Protein AF-A0A4S4KP60-F1 (afdb_monomer)

Radius of gyration: 25.6 Å; Cα contacts (8 Å, |Δi|>4): 213; chains: 1; bounding box: 58×39×63 Å

Structure (mmCIF, N/CA/C/O backbone):
data_AF-A0A4S4KP60-F1
#
_entry.id   AF-A0A4S4KP60-F1
#
loop_
_atom_site.group_PDB
_atom_site.id
_atom_site.type_symbol
_atom_site.label_atom_id
_atom_site.label_alt_id
_atom_site.label_comp_id
_atom_site.label_asym_id
_atom_site.label_entity_id
_atom_site.label_seq_id
_atom_site.pdbx_PDB_ins_code
_atom_site.Cartn_x
_atom_site.Cartn_y
_atom_site.Cartn_z
_atom_site.occupancy
_atom_site.B_iso_or_equiv
_atom_site.auth_seq_id
_atom_site.auth_comp_id
_atom_site.auth_asym_id
_atom_site.auth_atom_id
_atom_site.pdbx_PDB_model_num
ATOM 1 N N . MET A 1 1 ? 11.281 21.840 0.089 1.00 37.25 1 MET A N 1
ATOM 2 C CA . MET A 1 1 ? 10.022 21.073 0.223 1.00 37.25 1 MET A CA 1
ATOM 3 C C . MET A 1 1 ? 9.862 20.244 -1.047 1.00 37.25 1 MET A C 1
ATOM 5 O O . MET A 1 1 ? 9.062 20.584 -1.907 1.00 37.25 1 MET A O 1
ATOM 9 N N . THR A 1 2 ? 10.718 19.231 -1.201 1.00 42.84 2 THR A N 1
ATOM 10 C CA . THR A 1 2 ? 10.885 18.419 -2.431 1.00 42.84 2 THR A CA 1
ATOM 11 C C . THR A 1 2 ? 11.157 16.937 -2.122 1.00 42.84 2 THR A C 1
ATOM 13 O O . THR A 1 2 ? 11.396 16.157 -3.029 1.00 42.84 2 THR A O 1
ATOM 16 N N . ASP A 1 3 ? 11.071 16.506 -0.862 1.00 44.94 3 ASP A N 1
ATOM 17 C CA . ASP A 1 3 ? 11.741 15.268 -0.427 1.00 44.94 3 ASP A CA 1
ATOM 18 C C . ASP A 1 3 ? 10.932 13.968 -0.605 1.00 44.94 3 ASP A C 1
ATOM 20 O O . ASP A 1 3 ? 11.477 12.875 -0.468 1.00 44.94 3 ASP A O 1
ATOM 24 N N . LEU A 1 4 ? 9.639 14.041 -0.946 1.00 46.81 4 LEU A N 1
ATOM 25 C CA . LEU A 1 4 ? 8.794 12.842 -1.098 1.00 46.81 4 LEU A CA 1
ATOM 26 C C . LEU A 1 4 ? 8.915 12.184 -2.484 1.00 46.81 4 LEU A C 1
ATOM 28 O O . LEU A 1 4 ? 8.817 10.962 -2.582 1.00 46.81 4 LEU A O 1
ATOM 32 N N . SER A 1 5 ? 9.169 12.954 -3.549 1.00 55.22 5 SER A N 1
ATOM 33 C CA . SER A 1 5 ? 9.366 12.394 -4.897 1.00 55.22 5 SER A CA 1
ATOM 34 C C . SER A 1 5 ? 10.684 11.635 -5.025 1.00 55.22 5 SER A C 1
ATOM 36 O O . SER A 1 5 ? 10.751 10.621 -5.719 1.00 55.22 5 SER A O 1
ATOM 38 N N . ASP A 1 6 ? 11.719 12.100 -4.328 1.00 57.38 6 ASP A N 1
ATOM 39 C CA . ASP A 1 6 ? 13.080 11.585 -4.476 1.00 57.38 6 ASP A CA 1
ATOM 40 C C . ASP A 1 6 ? 13.237 10.211 -3.811 1.00 57.38 6 ASP A C 1
ATOM 42 O O . ASP A 1 6 ? 13.946 9.340 -4.321 1.00 57.38 6 ASP A O 1
ATOM 46 N N . GLN A 1 7 ? 12.495 9.958 -2.727 1.00 61.47 7 GLN A N 1
ATOM 47 C CA . GLN A 1 7 ? 12.501 8.663 -2.048 1.00 61.47 7 GLN A CA 1
ATOM 48 C C . GLN A 1 7 ? 11.814 7.561 -2.876 1.00 61.47 7 GLN A C 1
ATOM 50 O O . GLN A 1 7 ? 12.280 6.419 -2.900 1.00 61.47 7 GLN A O 1
ATOM 55 N N . GLU A 1 8 ? 10.729 7.883 -3.585 1.00 63.97 8 GLU A N 1
ATOM 56 C CA . GLU A 1 8 ? 10.073 6.947 -4.512 1.00 63.97 8 GLU A CA 1
ATOM 57 C C . GLU A 1 8 ? 10.901 6.717 -5.779 1.00 63.97 8 GLU A C 1
ATOM 59 O O . GLU A 1 8 ? 10.960 5.594 -6.291 1.00 63.97 8 GLU A O 1
ATOM 64 N N . LEU A 1 9 ? 11.582 7.763 -6.259 1.00 67.75 9 LEU A N 1
ATOM 65 C CA . LEU A 1 9 ? 12.525 7.659 -7.366 1.00 67.75 9 LEU A CA 1
ATOM 66 C C . LEU A 1 9 ? 13.689 6.728 -7.004 1.00 67.75 9 LEU A C 1
ATOM 68 O O . LEU A 1 9 ? 14.071 5.901 -7.826 1.00 67.75 9 LEU A O 1
ATOM 72 N N . GLY A 1 10 ? 14.194 6.806 -5.768 1.00 73.88 10 GLY A N 1
ATOM 73 C CA . GLY A 1 10 ? 15.241 5.922 -5.250 1.00 73.88 10 GLY A CA 1
ATOM 74 C C . GLY A 1 10 ? 14.824 4.449 -5.209 1.00 73.88 10 GLY A C 1
ATOM 75 O O . GLY A 1 10 ? 15.571 3.587 -5.666 1.00 73.88 10 GLY A O 1
ATOM 76 N N . LYS A 1 11 ? 13.604 4.149 -4.742 1.00 81.94 11 LYS A N 1
ATOM 77 C CA . LYS A 1 11 ? 13.076 2.768 -4.688 1.00 81.94 11 LYS A CA 1
ATOM 78 C C . LYS A 1 11 ? 12.894 2.147 -6.076 1.00 81.94 11 LYS A C 1
ATOM 80 O O . LYS A 1 11 ? 13.146 0.960 -6.255 1.00 81.94 11 LYS A O 1
ATOM 85 N N . ASN A 1 12 ? 12.500 2.954 -7.061 1.00 87.00 12 ASN A N 1
ATOM 86 C CA . ASN A 1 12 ? 12.254 2.501 -8.433 1.00 87.00 12 ASN A CA 1
ATOM 87 C C . ASN A 1 12 ? 13.412 2.826 -9.396 1.00 87.00 12 ASN A C 1
ATOM 89 O O . ASN A 1 12 ? 13.275 2.664 -10.612 1.00 87.00 12 ASN A O 1
ATOM 93 N N . ALA A 1 13 ? 14.564 3.266 -8.874 1.00 88.75 13 ALA A N 1
ATOM 94 C CA . ALA A 1 13 ? 15.685 3.766 -9.668 1.00 88.75 13 ALA A CA 1
ATOM 95 C C . ALA A 1 13 ? 16.176 2.726 -10.675 1.00 88.75 13 ALA A C 1
ATOM 97 O O . ALA A 1 13 ? 16.439 3.052 -11.833 1.00 88.75 13 ALA A O 1
ATOM 98 N N . ARG A 1 14 ? 16.226 1.456 -10.265 1.00 91.81 14 ARG A N 1
ATOM 99 C CA . ARG A 1 14 ? 16.670 0.351 -11.115 1.00 91.81 14 ARG A CA 1
ATOM 100 C C . ARG A 1 14 ? 15.768 0.171 -12.341 1.00 91.81 14 ARG A C 1
ATOM 102 O O . ARG A 1 14 ? 16.254 0.178 -13.469 1.00 91.81 14 ARG A O 1
ATOM 109 N N . GLN A 1 15 ? 14.454 0.087 -12.127 1.00 92.06 15 GLN A N 1
ATOM 110 C CA . GLN A 1 15 ? 13.460 -0.085 -13.195 1.00 92.06 15 GLN A CA 1
ATOM 111 C C . GLN A 1 15 ? 13.462 1.104 -14.160 1.00 92.06 15 GLN A C 1
ATOM 113 O O . GLN A 1 15 ? 13.477 0.928 -15.378 1.00 92.06 15 GLN A O 1
ATOM 118 N N . LEU A 1 16 ? 13.523 2.326 -13.620 1.00 90.25 16 LEU A N 1
ATOM 119 C CA . LEU A 1 16 ? 13.592 3.543 -14.427 1.00 90.25 16 LEU A CA 1
ATOM 120 C C . LEU A 1 16 ? 14.894 3.621 -15.230 1.00 90.25 16 LEU A C 1
ATOM 122 O O . LEU A 1 16 ? 14.873 4.051 -16.380 1.00 90.25 16 LEU A O 1
ATOM 126 N N . THR A 1 17 ? 16.018 3.180 -14.664 1.00 91.56 17 THR A N 1
ATOM 127 C CA . THR A 1 17 ? 17.320 3.175 -15.348 1.00 91.56 17 THR A CA 1
ATOM 128 C C . THR A 1 17 ? 17.331 2.178 -16.504 1.00 91.56 17 THR A C 1
ATOM 130 O O . THR A 1 17 ? 17.709 2.543 -17.618 1.00 91.56 17 THR A O 1
ATOM 133 N N . ILE A 1 18 ? 16.829 0.958 -16.280 1.00 92.31 18 ILE A N 1
ATOM 134 C CA . ILE A 1 18 ? 16.681 -0.070 -17.322 1.00 92.31 18 ILE A CA 1
ATOM 135 C C . ILE A 1 18 ? 15.779 0.428 -18.459 1.00 92.31 18 ILE A C 1
ATOM 137 O O . ILE A 1 18 ? 16.105 0.268 -19.635 1.00 92.31 18 ILE A O 1
ATOM 141 N N . ALA A 1 19 ? 14.665 1.077 -18.123 1.00 91.12 19 ALA A N 1
ATOM 142 C CA . ALA A 1 19 ? 13.742 1.608 -19.119 1.00 91.12 19 ALA A CA 1
ATOM 143 C C . ALA A 1 19 ? 14.293 2.829 -19.871 1.00 91.12 19 ALA A C 1
ATOM 145 O O . ALA A 1 19 ? 13.941 3.046 -21.029 1.00 91.12 19 ALA A O 1
ATOM 146 N N . LYS A 1 20 ? 15.167 3.632 -19.251 1.00 89.31 20 LYS A N 1
ATOM 147 C CA . LYS A 1 20 ? 15.791 4.801 -19.889 1.00 89.31 20 LYS A CA 1
ATOM 148 C C . LYS A 1 20 ? 16.943 4.424 -20.816 1.00 89.31 20 LYS A C 1
ATOM 150 O O . LYS A 1 20 ? 17.075 5.045 -21.866 1.00 89.31 20 LYS A O 1
ATOM 155 N N . ILE A 1 21 ? 17.729 3.396 -20.495 1.00 90.81 21 ILE A N 1
ATOM 156 C CA . ILE A 1 21 ? 18.937 3.029 -21.252 1.00 90.81 21 ILE A CA 1
ATOM 157 C C . ILE A 1 21 ? 18.728 1.675 -21.959 1.00 90.81 21 ILE A C 1
ATOM 159 O O . ILE A 1 21 ? 18.875 0.627 -21.332 1.00 90.81 21 ILE A O 1
ATOM 163 N N . PRO A 1 22 ? 18.412 1.650 -23.271 1.00 86.88 22 PRO A N 1
ATOM 164 C CA . PRO A 1 22 ? 18.059 0.408 -23.973 1.00 86.88 22 PRO A CA 1
ATOM 165 C C . PRO A 1 22 ? 19.239 -0.552 -24.103 1.00 86.88 22 PRO A C 1
ATOM 167 O O . PRO A 1 22 ? 19.063 -1.768 -24.110 1.00 86.88 22 PRO A O 1
ATOM 170 N N . THR A 1 23 ? 20.443 0.007 -24.199 1.00 89.88 23 THR A N 1
ATOM 171 C CA . THR A 1 23 ? 21.707 -0.709 -24.384 1.00 89.88 23 THR A CA 1
ATOM 172 C C . THR A 1 23 ? 22.255 -1.308 -23.088 1.00 89.88 23 THR A C 1
ATOM 174 O O . THR A 1 23 ? 23.299 -1.955 -23.109 1.00 89.88 23 THR A O 1
ATOM 177 N N . LEU A 1 24 ? 21.574 -1.112 -21.953 1.00 90.50 24 LEU A N 1
ATOM 178 C CA . LEU A 1 24 ? 22.030 -1.584 -20.651 1.00 90.50 24 LEU A CA 1
ATOM 179 C C . LEU A 1 24 ? 21.864 -3.102 -20.534 1.00 90.50 24 LEU A C 1
ATOM 181 O O . LEU A 1 24 ? 20.741 -3.595 -20.438 1.00 90.50 24 LEU A O 1
ATOM 185 N N . LEU A 1 25 ? 22.975 -3.839 -20.535 1.00 90.06 25 LEU A N 1
ATOM 186 C CA . LEU A 1 25 ? 22.984 -5.305 -20.439 1.00 90.06 25 LEU A CA 1
ATOM 187 C C . LEU A 1 25 ? 23.101 -5.814 -18.998 1.00 90.06 25 LEU A C 1
ATOM 189 O O . LEU A 1 25 ? 22.550 -6.863 -18.676 1.00 90.06 25 LEU A O 1
ATOM 193 N N . VAL A 1 26 ? 23.808 -5.078 -18.140 1.00 91.56 26 VAL A N 1
ATOM 194 C CA . VAL A 1 26 ? 24.068 -5.440 -16.742 1.00 91.56 26 VAL A CA 1
ATOM 195 C C . VAL A 1 26 ? 23.878 -4.199 -15.876 1.00 91.56 26 VAL A C 1
ATOM 197 O O . VAL A 1 26 ? 24.383 -3.131 -16.217 1.00 91.56 26 VAL A O 1
ATOM 200 N N . LEU A 1 27 ? 23.157 -4.344 -14.767 1.00 90.94 27 LEU A N 1
ATOM 201 C CA . LEU A 1 27 ? 22.951 -3.304 -13.761 1.00 90.94 27 LEU A CA 1
ATOM 202 C C . LEU A 1 27 ? 23.079 -3.936 -12.373 1.00 90.94 27 LEU A C 1
ATOM 204 O O . LEU A 1 27 ? 22.485 -4.984 -12.130 1.00 90.94 27 LEU A O 1
ATOM 208 N N . ASP A 1 28 ? 23.865 -3.326 -11.486 1.00 88.06 28 ASP A N 1
ATOM 209 C CA . ASP A 1 28 ? 24.122 -3.824 -10.123 1.00 88.06 28 ASP A CA 1
ATOM 210 C C . ASP A 1 28 ? 24.621 -5.281 -10.085 1.00 88.06 28 ASP A C 1
ATOM 212 O O . ASP A 1 28 ? 24.148 -6.103 -9.306 1.00 88.06 28 ASP A O 1
ATOM 216 N N . ALA A 1 29 ? 25.554 -5.619 -10.982 1.00 90.06 29 ALA A N 1
ATOM 217 C CA . ALA A 1 29 ? 26.078 -6.977 -11.180 1.00 90.06 29 ALA A CA 1
ATOM 218 C C . ALA A 1 29 ? 25.031 -8.042 -11.589 1.00 90.06 29 ALA A C 1
ATOM 220 O O . ALA A 1 29 ? 25.353 -9.228 -11.643 1.00 90.06 29 ALA A O 1
ATOM 221 N N . ALA A 1 30 ? 23.809 -7.636 -11.951 1.00 90.62 30 ALA A N 1
ATOM 222 C CA . ALA A 1 30 ? 22.764 -8.513 -12.468 1.00 90.62 30 ALA A CA 1
ATOM 223 C C . ALA A 1 30 ? 22.532 -8.283 -13.969 1.00 90.62 30 ALA A C 1
ATOM 225 O O . ALA A 1 30 ? 22.410 -7.146 -14.431 1.00 90.62 30 ALA A O 1
ATOM 226 N N . VAL A 1 31 ? 22.448 -9.371 -14.742 1.00 93.06 31 VAL A N 1
ATOM 227 C CA . VAL A 1 31 ? 22.108 -9.315 -16.172 1.00 93.06 31 VAL A CA 1
ATOM 228 C C . VAL A 1 31 ? 20.640 -8.930 -16.326 1.00 93.06 31 VAL A C 1
ATOM 230 O O . VAL A 1 31 ? 19.766 -9.567 -15.743 1.00 93.06 31 VAL A O 1
ATOM 233 N N . VAL A 1 32 ? 20.371 -7.915 -17.144 1.00 92.88 32 VAL A N 1
ATOM 234 C CA . VAL A 1 32 ? 19.011 -7.453 -17.430 1.00 92.88 32 VAL A CA 1
ATOM 235 C C . VAL A 1 32 ? 18.381 -8.378 -18.461 1.00 92.88 32 VAL A C 1
ATOM 237 O O . VAL A 1 32 ? 18.768 -8.386 -19.637 1.00 92.88 32 VAL A O 1
ATOM 240 N N . SER A 1 33 ? 17.384 -9.150 -18.036 1.00 92.94 33 SER A N 1
ATOM 241 C CA . SER A 1 33 ? 16.710 -10.078 -18.943 1.00 92.94 33 SER A CA 1
ATOM 242 C C . SER A 1 33 ? 15.802 -9.334 -19.940 1.00 92.94 33 SER A C 1
ATOM 244 O O . SER A 1 33 ? 15.285 -8.255 -19.638 1.00 92.94 33 SER A O 1
ATOM 246 N N . PRO A 1 34 ? 15.540 -9.893 -21.138 1.00 90.50 34 PRO A N 1
ATOM 247 C CA . PRO A 1 34 ? 14.605 -9.283 -22.085 1.00 90.50 34 PRO A CA 1
ATOM 248 C C . PRO A 1 34 ? 13.187 -9.103 -21.520 1.00 90.50 34 PRO A C 1
ATOM 250 O O . PRO A 1 34 ? 12.534 -8.112 -21.835 1.00 90.50 34 PRO A O 1
ATOM 253 N N . LYS A 1 35 ? 12.733 -10.036 -20.668 1.00 90.69 35 LYS A N 1
ATOM 254 C CA . LYS A 1 35 ? 11.421 -9.975 -20.000 1.00 90.69 35 LYS A CA 1
ATOM 255 C C . LYS A 1 35 ? 11.357 -8.817 -19.009 1.00 90.69 35 LYS A C 1
ATOM 257 O O . LYS A 1 35 ? 10.488 -7.965 -19.106 1.00 90.69 35 LYS A O 1
ATOM 262 N N . GLU A 1 36 ? 12.352 -8.738 -18.136 1.00 91.75 36 GLU A N 1
ATOM 263 C CA . GLU A 1 36 ? 12.496 -7.653 -17.169 1.00 91.75 36 GLU A CA 1
ATOM 264 C C . GLU A 1 36 ? 12.582 -6.282 -17.841 1.00 91.75 36 GLU A C 1
ATOM 266 O O . GLU A 1 36 ? 11.999 -5.318 -17.353 1.00 91.75 36 GLU A O 1
ATOM 271 N N . ARG A 1 37 ? 13.273 -6.183 -18.984 1.00 92.75 37 ARG A N 1
ATOM 272 C CA . ARG A 1 37 ? 13.313 -4.938 -19.755 1.00 92.75 37 ARG A CA 1
ATOM 273 C C . ARG A 1 37 ? 11.922 -4.537 -20.237 1.00 92.75 37 ARG A C 1
ATOM 275 O O . ARG A 1 37 ? 11.577 -3.368 -20.109 1.00 92.75 37 ARG A O 1
ATOM 282 N N . ALA A 1 38 ? 11.136 -5.476 -20.762 1.00 90.88 38 ALA A N 1
ATOM 283 C CA . ALA A 1 38 ? 9.767 -5.192 -21.186 1.00 90.88 38 ALA A CA 1
ATOM 284 C C . ALA A 1 38 ? 8.904 -4.705 -20.010 1.00 90.88 38 ALA A C 1
ATOM 286 O O . ALA A 1 38 ? 8.229 -3.684 -20.130 1.00 90.88 38 ALA A O 1
ATOM 287 N N . ASP A 1 39 ? 9.011 -5.355 -18.849 1.00 90.44 39 ASP A N 1
ATOM 288 C CA . ASP A 1 39 ? 8.294 -4.947 -17.635 1.00 90.44 39 ASP A CA 1
ATOM 289 C C . ASP A 1 39 ? 8.716 -3.546 -17.165 1.00 90.44 39 ASP A C 1
ATOM 291 O O . ASP A 1 39 ? 7.874 -2.710 -16.833 1.00 90.44 39 ASP A O 1
ATOM 295 N N . CYS A 1 40 ? 10.017 -3.242 -17.197 1.00 92.69 40 CYS A N 1
ATOM 296 C CA . CYS A 1 40 ? 10.542 -1.920 -16.854 1.00 92.69 40 CYS A CA 1
ATOM 297 C C . CYS A 1 40 ? 10.078 -0.840 -17.845 1.00 92.69 40 CYS A C 1
ATOM 299 O O . CYS A 1 40 ? 9.742 0.269 -17.432 1.00 92.69 40 CYS A O 1
ATOM 301 N N . GLU A 1 41 ? 10.036 -1.145 -19.144 1.00 92.50 41 GLU A N 1
ATOM 302 C CA . GLU A 1 41 ? 9.543 -0.238 -20.188 1.00 92.50 41 GLU A CA 1
ATOM 303 C C . GLU A 1 41 ? 8.048 0.085 -19.997 1.00 92.50 41 GLU A C 1
ATOM 305 O O . GLU A 1 41 ? 7.657 1.253 -20.055 1.00 92.50 41 GLU A O 1
ATOM 310 N N . LEU A 1 42 ? 7.222 -0.919 -19.684 1.00 90.12 42 LEU A N 1
ATOM 311 C CA . LEU A 1 42 ? 5.802 -0.735 -19.354 1.00 90.12 42 LEU A CA 1
ATOM 312 C C . LEU A 1 42 ? 5.606 0.051 -18.050 1.00 90.12 42 LEU A C 1
ATOM 314 O O . LEU A 1 42 ? 4.738 0.930 -17.961 1.00 90.12 42 LEU A O 1
ATOM 318 N N . PHE A 1 43 ? 6.438 -0.222 -17.043 1.00 90.56 43 PHE A N 1
ATOM 319 C CA . PHE A 1 43 ? 6.455 0.533 -15.794 1.00 90.56 43 PHE A CA 1
ATOM 320 C C . PHE A 1 43 ? 6.795 2.007 -16.042 1.00 90.56 43 PHE A C 1
ATOM 322 O O . PHE A 1 43 ? 6.103 2.891 -15.546 1.00 90.56 43 PHE A O 1
ATOM 329 N N . TYR A 1 44 ? 7.801 2.289 -16.869 1.00 89.88 44 TYR A N 1
ATOM 330 C CA . TYR A 1 44 ? 8.201 3.645 -17.246 1.00 89.88 44 TYR A CA 1
ATOM 331 C C . TYR A 1 44 ? 7.097 4.400 -17.992 1.00 89.88 44 TYR A C 1
ATOM 333 O O . TYR A 1 44 ? 6.818 5.559 -17.668 1.00 89.88 44 TYR A O 1
ATOM 341 N N . LEU A 1 45 ? 6.408 3.724 -18.921 1.00 88.12 45 LEU A N 1
ATOM 342 C CA . LEU A 1 45 ? 5.228 4.270 -19.593 1.00 88.12 45 LEU A CA 1
ATOM 343 C C . LEU A 1 45 ? 4.119 4.639 -18.588 1.00 88.12 45 LEU A C 1
ATOM 345 O O . LEU A 1 45 ? 3.495 5.700 -18.665 1.00 88.12 45 LEU A O 1
ATOM 349 N N . SER A 1 46 ? 3.900 3.788 -17.590 1.00 87.12 46 SER A N 1
ATOM 350 C CA . SER A 1 46 ? 2.926 4.030 -16.519 1.00 87.12 46 SER A CA 1
ATOM 351 C C . SER A 1 46 ? 3.378 5.110 -15.527 1.00 87.12 46 SER A C 1
ATOM 353 O O . SER A 1 46 ? 2.549 5.811 -14.947 1.00 87.12 46 SER A O 1
ATOM 355 N N . TYR A 1 47 ? 4.684 5.276 -15.329 1.00 86.62 47 TYR A N 1
ATOM 356 C CA . TYR A 1 47 ? 5.254 6.239 -14.394 1.00 86.62 47 TYR A CA 1
ATOM 357 C C . TYR A 1 47 ? 5.142 7.674 -14.919 1.00 86.62 47 TYR A C 1
ATOM 359 O O . TYR A 1 47 ? 4.597 8.539 -14.235 1.00 86.62 47 TYR A O 1
ATOM 367 N N . ILE A 1 48 ? 5.565 7.935 -16.159 1.00 85.31 48 ILE A N 1
ATOM 368 C CA . ILE A 1 48 ? 5.446 9.273 -16.776 1.00 85.31 48 ILE A CA 1
ATOM 369 C C . ILE A 1 48 ? 3.978 9.648 -16.973 1.00 85.31 48 ILE A C 1
ATOM 371 O O . ILE A 1 48 ? 3.595 10.796 -16.785 1.00 85.31 48 ILE A O 1
ATOM 375 N N . SER A 1 49 ? 3.139 8.663 -17.277 1.00 82.38 49 SER A N 1
ATOM 376 C CA . SER A 1 49 ? 1.683 8.788 -17.265 1.00 82.38 49 SER A CA 1
ATOM 377 C C . SER A 1 49 ? 1.133 9.397 -15.964 1.00 82.38 49 SER A C 1
ATOM 379 O O . SER A 1 49 ? 0.250 10.249 -16.007 1.00 82.38 49 SER A O 1
ATOM 381 N N . LYS A 1 50 ? 1.655 8.977 -14.805 1.00 79.69 50 LYS A N 1
ATOM 382 C CA . LYS A 1 50 ? 1.163 9.376 -13.473 1.00 79.69 50 LYS A CA 1
ATOM 383 C C . LYS A 1 50 ? 1.876 10.595 -12.877 1.00 79.69 50 LYS A C 1
ATOM 385 O O . LYS A 1 50 ? 1.277 11.334 -12.093 1.00 79.69 50 LYS A O 1
ATOM 390 N N . HIS A 1 51 ? 3.161 10.774 -13.178 1.00 77.62 51 HIS A N 1
ATOM 391 C CA . HIS A 1 51 ? 4.026 11.769 -12.530 1.00 77.62 51 HIS A CA 1
ATOM 392 C C . HIS A 1 51 ? 4.604 12.809 -13.495 1.00 77.62 51 HIS A C 1
ATOM 394 O O . HIS A 1 51 ? 5.132 13.815 -13.029 1.00 77.62 51 HIS A O 1
ATOM 400 N N . GLY A 1 52 ? 4.513 12.581 -14.805 1.00 74.50 52 GLY A N 1
ATOM 401 C CA . GLY A 1 52 ? 5.000 13.505 -15.822 1.00 74.50 52 GLY A CA 1
ATOM 402 C C . GLY A 1 52 ? 4.081 14.716 -16.033 1.00 74.50 52 GLY A C 1
ATOM 403 O O . GLY A 1 52 ? 2.939 14.719 -15.567 1.00 74.50 52 GLY A O 1
ATOM 404 N N . PRO A 1 53 ? 4.576 15.746 -16.740 1.00 69.69 53 PRO A N 1
ATOM 405 C CA . PRO A 1 53 ? 3.788 16.923 -17.113 1.00 69.69 53 PRO A CA 1
ATOM 406 C C . PRO A 1 53 ? 2.600 16.521 -17.996 1.00 69.69 53 PRO A C 1
ATOM 408 O O . PRO A 1 53 ? 2.704 15.539 -18.719 1.00 69.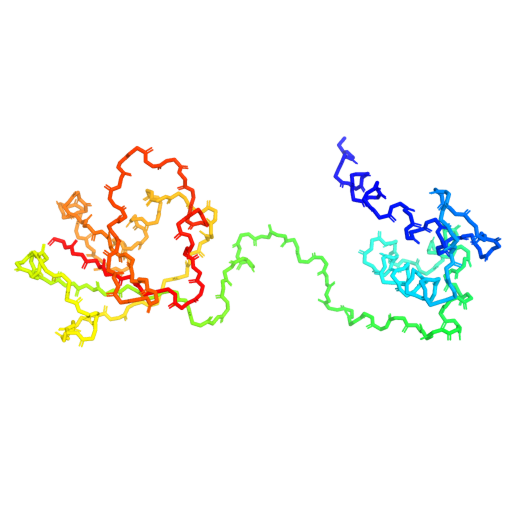69 53 PRO A O 1
ATOM 411 N N . GLU A 1 54 ? 1.472 17.236 -17.952 1.00 67.94 54 GLU A N 1
ATOM 412 C CA . GLU A 1 54 ? 0.303 16.904 -18.791 1.00 67.94 54 GLU A CA 1
ATOM 413 C C . GLU A 1 54 ? 0.587 17.128 -20.286 1.00 67.94 54 GLU A C 1
ATOM 415 O O . GLU A 1 54 ? 0.117 16.353 -21.123 1.00 67.94 54 GLU A O 1
ATOM 420 N N . ASP A 1 55 ? 1.440 18.107 -20.596 1.00 77.44 55 ASP A N 1
ATOM 421 C CA . ASP A 1 55 ? 1.837 18.464 -21.955 1.00 77.44 55 ASP A CA 1
ATOM 422 C C . ASP A 1 55 ? 2.704 17.381 -22.607 1.00 77.44 55 ASP A C 1
ATOM 424 O O . ASP A 1 55 ? 3.769 17.005 -22.105 1.00 77.44 55 ASP A O 1
ATOM 428 N N . GLU A 1 56 ? 2.280 16.902 -23.778 1.00 70.56 56 GLU A N 1
ATOM 429 C CA . GLU A 1 56 ? 3.029 15.884 -24.527 1.00 70.56 56 GLU A CA 1
ATOM 430 C C . GLU A 1 56 ? 4.399 16.394 -24.986 1.00 70.56 56 GLU A C 1
ATOM 432 O O . GLU A 1 56 ? 5.365 15.633 -24.984 1.00 70.56 56 GLU A O 1
ATOM 437 N N . GLU A 1 57 ? 4.510 17.684 -25.308 1.00 73.88 57 GLU A N 1
ATOM 438 C CA . GLU A 1 57 ? 5.768 18.328 -25.702 1.00 73.88 57 GLU A CA 1
ATOM 439 C C . GLU A 1 57 ? 6.785 18.335 -24.552 1.00 73.88 57 GLU A C 1
ATOM 441 O O . GLU A 1 57 ? 7.953 17.995 -24.748 1.00 73.88 57 GLU A O 1
ATOM 446 N N . ALA A 1 58 ? 6.332 18.612 -23.325 1.00 75.38 58 ALA A N 1
ATOM 447 C CA . ALA A 1 58 ? 7.174 18.543 -22.135 1.00 75.38 58 ALA A CA 1
ATOM 448 C C . ALA A 1 58 ? 7.559 17.092 -21.793 1.00 75.38 58 ALA A C 1
ATOM 450 O O . ALA A 1 58 ? 8.694 16.832 -21.385 1.00 75.38 58 ALA A O 1
ATOM 451 N N . LYS A 1 59 ? 6.657 16.119 -22.010 1.00 78.56 59 LYS A N 1
ATOM 452 C CA . LYS A 1 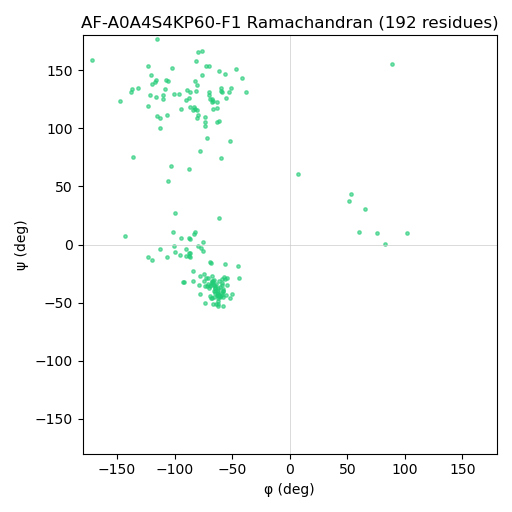59 ? 6.990 14.688 -21.870 1.00 78.56 59 LYS A CA 1
ATOM 453 C C . LYS A 1 59 ? 8.072 14.275 -22.857 1.00 78.56 59 LYS A C 1
ATOM 455 O O . LYS A 1 59 ? 9.022 13.618 -22.454 1.00 78.56 59 LYS A O 1
ATOM 460 N N . LEU A 1 60 ? 7.957 14.670 -24.122 1.00 78.19 60 LEU A N 1
ATOM 461 C CA . LEU A 1 60 ? 8.951 14.376 -25.157 1.00 78.19 60 LEU A CA 1
ATOM 462 C C . LEU A 1 60 ? 10.315 14.998 -24.836 1.00 78.19 60 LEU A C 1
ATOM 464 O O . LEU A 1 60 ? 11.335 14.337 -25.022 1.00 78.19 60 LEU A O 1
ATOM 468 N N . LEU A 1 61 ? 10.331 16.224 -24.302 1.00 79.19 61 LEU A N 1
ATOM 469 C CA . LEU A 1 61 ? 11.560 16.921 -23.923 1.00 79.19 61 LEU A CA 1
ATOM 470 C C . LEU A 1 61 ? 12.298 16.222 -22.770 1.00 79.19 61 LEU A C 1
ATOM 472 O O . LEU A 1 61 ? 13.511 16.034 -22.830 1.00 79.19 61 LEU A O 1
ATOM 476 N N . HIS A 1 62 ? 11.574 15.811 -21.724 1.00 78.50 62 HIS A N 1
ATOM 477 C CA . HIS A 1 62 ? 12.170 15.153 -20.555 1.00 78.50 62 HIS A CA 1
ATOM 478 C C . HIS A 1 62 ? 12.374 13.641 -20.733 1.00 78.50 62 HIS A C 1
ATOM 480 O O . HIS A 1 62 ? 13.207 13.035 -20.052 1.00 78.50 62 HIS A O 1
ATOM 486 N N . HIS A 1 63 ? 11.620 13.019 -21.640 1.00 84.81 63 HIS A N 1
ATOM 487 C CA . HIS A 1 63 ? 11.560 11.574 -21.829 1.00 84.81 63 HIS A CA 1
ATOM 488 C C . HIS A 1 63 ? 11.603 11.218 -23.323 1.00 84.81 63 HIS A C 1
ATOM 490 O O . HIS A 1 63 ? 10.593 10.790 -23.881 1.00 84.81 63 HIS A O 1
ATOM 496 N N . PRO A 1 64 ? 12.776 11.296 -23.977 1.00 80.88 64 PRO A N 1
ATOM 497 C CA . PRO A 1 64 ? 12.895 11.079 -25.424 1.00 80.88 64 PRO A CA 1
ATOM 498 C C . PRO A 1 64 ? 12.410 9.688 -25.868 1.00 80.88 64 PRO A C 1
ATOM 500 O O . PRO A 1 64 ? 11.785 9.547 -26.916 1.00 80.88 64 PRO A O 1
ATOM 503 N N . ARG A 1 65 ? 12.596 8.662 -25.024 1.00 81.44 65 ARG A N 1
ATOM 504 C CA . ARG A 1 65 ? 12.131 7.287 -25.288 1.00 81.44 65 ARG A CA 1
ATOM 505 C C . ARG A 1 65 ? 10.625 7.076 -25.114 1.00 81.44 65 ARG A C 1
ATOM 507 O O . ARG A 1 65 ? 10.129 5.994 -25.402 1.00 81.44 65 ARG A O 1
ATOM 514 N N . TRP A 1 66 ? 9.881 8.074 -24.638 1.00 83.56 66 TRP A N 1
ATOM 515 C CA . TRP A 1 66 ? 8.433 7.963 -24.453 1.00 83.56 66 TRP A CA 1
ATOM 516 C C . TRP A 1 66 ? 7.715 7.621 -25.759 1.00 83.56 66 TRP A C 1
ATOM 518 O O . TRP A 1 66 ? 6.883 6.717 -25.780 1.00 83.56 66 TRP A O 1
ATOM 528 N N . LYS A 1 67 ? 8.076 8.307 -26.850 1.00 84.00 67 LYS A N 1
ATOM 529 C CA . LYS A 1 67 ? 7.455 8.125 -28.166 1.00 84.00 67 LYS A CA 1
ATOM 530 C C . LYS A 1 67 ? 7.700 6.724 -28.715 1.00 84.00 67 LYS A C 1
ATOM 532 O O . LYS A 1 67 ? 6.752 6.017 -29.020 1.00 84.00 67 LYS A O 1
ATOM 537 N N . GLU A 1 68 ? 8.960 6.299 -28.721 1.00 87.12 68 GLU A N 1
ATOM 538 C CA . GLU A 1 68 ? 9.370 4.971 -29.190 1.00 87.12 68 GLU A CA 1
ATOM 539 C C . GLU A 1 68 ? 8.672 3.842 -28.418 1.00 87.12 68 GLU A C 1
ATOM 541 O O . GLU A 1 68 ? 8.259 2.837 -28.994 1.00 87.12 68 GLU A O 1
ATOM 546 N N . LEU A 1 69 ? 8.519 4.002 -27.100 1.00 86.06 69 LEU A N 1
ATOM 547 C CA . LEU A 1 69 ? 7.838 3.021 -26.261 1.00 86.06 69 LEU A CA 1
ATOM 548 C C . LEU A 1 69 ? 6.318 3.037 -26.464 1.00 86.06 69 LEU A C 1
ATOM 550 O O . LEU A 1 69 ? 5.710 1.968 -26.459 1.00 86.06 69 LEU A O 1
ATOM 554 N N . CYS A 1 70 ? 5.711 4.206 -26.690 1.00 84.56 70 CYS A N 1
ATOM 555 C CA . CYS A 1 70 ? 4.303 4.304 -27.088 1.00 84.56 70 CYS A CA 1
ATOM 556 C C . CYS A 1 70 ? 4.051 3.631 -28.443 1.00 84.56 70 CYS A C 1
ATOM 558 O O . CYS A 1 70 ? 3.026 2.978 -28.603 1.00 84.56 70 CYS A O 1
ATOM 560 N N . ASP A 1 71 ? 4.982 3.746 -29.391 1.00 85.12 71 ASP A N 1
ATOM 561 C CA . ASP A 1 71 ? 4.877 3.084 -30.695 1.00 85.12 71 ASP A CA 1
ATOM 562 C C . ASP A 1 71 ? 5.010 1.555 -30.559 1.00 85.12 71 ASP A C 1
ATOM 564 O O . ASP A 1 71 ? 4.335 0.800 -31.256 1.00 85.12 71 ASP A O 1
ATOM 568 N N . LYS A 1 72 ? 5.845 1.087 -29.620 1.00 86.06 72 LY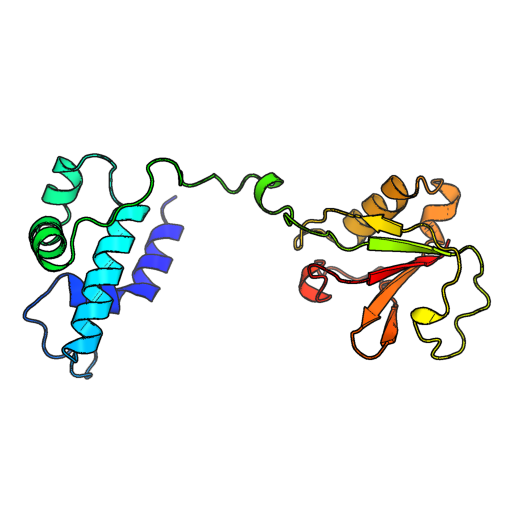S A N 1
ATOM 569 C CA . LYS A 1 72 ? 6.102 -0.341 -29.371 1.00 86.06 72 LYS A CA 1
ATOM 570 C C . LYS A 1 72 ? 4.996 -1.049 -28.580 1.00 86.06 72 LYS A C 1
ATOM 572 O O . LYS A 1 72 ? 4.663 -2.186 -28.901 1.00 86.06 72 LYS A O 1
ATOM 577 N N . TYR A 1 73 ? 4.467 -0.420 -27.530 1.00 84.62 73 TYR A N 1
ATOM 578 C CA . TYR A 1 73 ? 3.509 -1.039 -26.596 1.00 84.62 73 TYR A CA 1
ATOM 579 C C . TYR A 1 73 ? 2.103 -0.428 -26.650 1.00 84.62 73 TYR A C 1
ATOM 581 O O . TYR A 1 73 ? 1.193 -0.918 -25.983 1.00 84.62 73 TYR A O 1
ATOM 589 N N . GLY A 1 74 ? 1.909 0.623 -27.444 1.00 80.81 74 GLY A N 1
ATOM 590 C CA . GLY A 1 74 ? 0.692 1.425 -27.457 1.00 80.81 74 GLY A CA 1
ATOM 591 C C . GLY A 1 74 ? 0.742 2.571 -26.444 1.00 80.81 74 GLY A C 1
ATOM 592 O O . GLY A 1 74 ? 1.453 2.535 -25.437 1.00 80.81 74 GLY A O 1
ATOM 593 N N . LYS A 1 75 ? -0.040 3.621 -26.713 1.00 72.50 75 LYS A N 1
ATOM 594 C CA . LYS A 1 75 ? -0.187 4.752 -25.793 1.00 72.50 75 LYS A CA 1
ATOM 595 C C . LYS A 1 75 ? -0.919 4.263 -24.535 1.00 72.50 75 LYS A C 1
ATOM 597 O O . LYS A 1 75 ? -2.034 3.754 -24.671 1.00 72.50 75 LYS A O 1
ATOM 602 N N . PRO A 1 76 ? -0.347 4.407 -23.325 1.00 65.00 76 PRO A N 1
ATOM 603 C CA . PRO A 1 76 ? -1.047 4.041 -22.101 1.00 65.00 76 PRO A CA 1
ATOM 604 C C . PRO A 1 76 ? -2.299 4.914 -21.979 1.00 65.00 76 PRO A C 1
ATOM 606 O O . PRO A 1 76 ? -2.220 6.116 -21.723 1.00 65.00 76 PRO A O 1
ATOM 609 N N . TYR A 1 77 ? -3.467 4.317 -22.221 1.00 48.91 77 TYR A N 1
ATOM 610 C CA . TYR A 1 77 ? -4.751 4.977 -22.029 1.00 48.91 77 TYR A CA 1
ATOM 611 C C . TYR A 1 77 ? -4.990 5.102 -20.527 1.00 48.91 77 TYR A C 1
ATOM 613 O O . TYR A 1 77 ? -5.511 4.198 -19.876 1.00 48.91 77 TYR A O 1
ATOM 621 N N . ILE A 1 78 ? -4.571 6.227 -19.959 1.00 53.06 78 ILE A N 1
ATOM 622 C CA . ILE A 1 78 ? -5.073 6.644 -18.659 1.00 53.06 78 ILE A CA 1
ATOM 623 C C . ILE A 1 78 ? -6.400 7.340 -18.954 1.00 53.06 78 ILE A C 1
ATOM 625 O O . ILE A 1 78 ? -6.392 8.356 -19.658 1.00 53.06 78 ILE A O 1
ATOM 629 N N . PRO A 1 79 ? -7.543 6.846 -18.454 1.00 45.16 79 PRO A N 1
ATOM 630 C CA . PRO A 1 79 ? -8.763 7.624 -18.522 1.00 45.16 79 PRO A CA 1
ATOM 631 C C . PRO A 1 79 ? -8.487 8.972 -17.857 1.00 45.16 79 PRO A C 1
ATOM 633 O O . PRO A 1 79 ? -8.045 9.032 -16.706 1.00 45.16 79 PRO A O 1
ATOM 636 N N . SER A 1 80 ? -8.764 10.049 -18.590 1.00 41.62 80 SER A N 1
ATOM 637 C CA . SER A 1 80 ? -8.590 11.468 -18.240 1.00 41.62 80 SER A CA 1
ATOM 638 C C . SER A 1 80 ? -9.424 11.920 -17.020 1.00 41.62 80 SER A C 1
ATOM 640 O O . SER A 1 80 ? -9.753 13.092 -16.871 1.00 41.62 80 SER A O 1
ATOM 642 N N . GLY A 1 81 ? -9.806 10.983 -16.150 1.00 42.34 81 GLY A N 1
ATOM 643 C CA . GLY A 1 81 ? -10.582 11.163 -14.931 1.00 42.34 81 GLY A CA 1
ATOM 644 C C . GLY A 1 81 ? -9.894 10.648 -13.665 1.00 42.34 81 GLY A C 1
ATOM 645 O O . GLY A 1 81 ? -10.343 11.001 -12.575 1.00 42.34 81 GLY A O 1
ATOM 646 N N . VAL A 1 82 ? -8.781 9.904 -13.746 1.00 43.69 82 VAL A N 1
ATOM 647 C CA . VAL A 1 82 ? -7.972 9.602 -12.549 1.00 43.69 82 VAL A CA 1
ATOM 648 C C . VAL A 1 82 ? -6.978 10.735 -12.350 1.00 43.69 82 VAL A C 1
ATOM 650 O O . VAL A 1 82 ? -5.763 10.588 -12.441 1.00 43.69 82 VAL A O 1
ATOM 653 N N . ARG A 1 83 ? -7.544 11.913 -12.066 1.00 44.59 83 ARG A N 1
ATOM 654 C CA . ARG A 1 83 ? -6.846 12.962 -11.327 1.00 44.59 83 ARG A CA 1
ATOM 655 C C . ARG A 1 83 ? -6.098 12.267 -10.190 1.00 44.59 83 ARG A C 1
ATOM 657 O O . ARG A 1 83 ? -6.661 11.358 -9.574 1.00 44.59 83 ARG A O 1
ATOM 664 N N . LYS A 1 84 ? -4.894 12.731 -9.849 1.00 48.78 84 LYS A N 1
ATOM 665 C CA . LYS A 1 84 ? -4.400 12.610 -8.473 1.00 48.78 84 LYS A CA 1
ATOM 666 C C . LYS A 1 84 ? -5.498 13.199 -7.587 1.00 48.78 84 LYS A C 1
ATOM 668 O O . LYS A 1 84 ? -5.564 14.412 -7.385 1.00 48.78 84 LYS A O 1
ATOM 673 N N . LYS A 1 85 ? -6.457 12.370 -7.168 1.00 43.22 85 LYS A N 1
ATOM 674 C CA . LYS A 1 85 ? -7.443 12.733 -6.168 1.00 43.22 85 LYS A CA 1
ATOM 675 C C . LYS A 1 85 ? -6.565 12.963 -4.966 1.00 43.22 85 LYS A C 1
ATOM 677 O O . LYS A 1 85 ? -5.995 12.017 -4.441 1.00 43.22 85 LYS A O 1
ATOM 682 N N . ARG A 1 86 ? -6.378 14.239 -4.627 1.00 40.75 86 ARG A N 1
ATOM 683 C CA . ARG A 1 86 ? -5.795 14.643 -3.354 1.00 40.75 86 ARG A CA 1
ATOM 684 C C . ARG A 1 86 ? -6.347 13.682 -2.309 1.00 40.75 86 ARG A C 1
ATOM 686 O O . ARG A 1 86 ? -7.563 13.452 -2.306 1.00 40.75 86 ARG A O 1
ATOM 693 N N . ASP A 1 87 ? -5.462 13.132 -1.492 1.00 49.44 87 ASP A N 1
ATOM 694 C CA . ASP A 1 87 ? -5.811 12.460 -0.249 1.00 49.44 87 ASP A CA 1
ATOM 695 C C . ASP A 1 87 ? -6.527 13.472 0.646 1.00 49.44 87 ASP A C 1
ATOM 697 O O . ASP A 1 87 ? -5.980 14.074 1.563 1.00 49.44 87 ASP A O 1
ATOM 701 N N . THR A 1 88 ? -7.776 13.761 0.311 1.00 55.66 88 THR A N 1
ATOM 702 C CA . THR A 1 88 ? -8.722 14.327 1.237 1.00 55.66 88 THR A CA 1
ATOM 703 C C . THR A 1 88 ? -9.234 13.143 2.032 1.00 55.66 88 THR A C 1
ATOM 705 O O . THR A 1 88 ? -9.622 12.123 1.461 1.00 55.66 88 THR A O 1
ATOM 708 N N . LEU A 1 89 ? -9.247 13.291 3.356 1.00 52.53 89 LEU A N 1
ATOM 709 C CA . LEU A 1 89 ? -9.704 12.309 4.352 1.00 52.53 89 LEU A CA 1
ATOM 710 C C . LEU A 1 89 ? -11.037 11.613 3.999 1.00 52.53 89 LEU A C 1
ATOM 712 O O . LEU A 1 89 ? -11.355 10.560 4.531 1.00 52.53 89 LEU A O 1
ATOM 716 N N . ASN A 1 90 ? -11.821 12.189 3.089 1.00 54.03 90 ASN A N 1
ATOM 717 C CA . ASN A 1 90 ? -13.080 11.646 2.602 1.00 54.03 90 ASN A CA 1
ATOM 718 C C . ASN A 1 90 ? -12.920 10.455 1.627 1.00 54.03 90 ASN A C 1
ATOM 720 O O . ASN A 1 90 ? -13.822 9.631 1.529 1.00 54.03 90 ASN A O 1
ATOM 724 N N . ASN A 1 91 ? -11.791 10.343 0.915 1.00 54.97 91 ASN A N 1
ATOM 725 C CA . ASN A 1 91 ? -11.537 9.263 -0.053 1.00 54.97 91 ASN A CA 1
ATOM 726 C C . ASN A 1 91 ? -10.934 7.995 0.583 1.00 54.97 91 ASN A C 1
ATOM 728 O O . ASN A 1 91 ? -10.897 6.965 -0.079 1.00 54.97 91 ASN A O 1
ATOM 732 N N . GLN A 1 92 ? -10.500 8.055 1.849 1.00 55.50 92 GLN A N 1
ATOM 733 C CA . GLN A 1 92 ? -10.088 6.884 2.641 1.00 55.50 92 GLN A CA 1
ATOM 734 C C . GLN A 1 92 ? -11.264 6.221 3.378 1.00 55.50 92 GLN A C 1
ATOM 736 O O . GLN A 1 92 ? -11.073 5.309 4.178 1.00 55.50 92 GLN A O 1
ATOM 741 N N . LEU A 1 93 ? -12.495 6.683 3.141 1.00 49.44 93 LEU A N 1
ATOM 742 C CA . LEU A 1 93 ? -13.679 6.018 3.665 1.00 49.44 93 LEU A CA 1
ATOM 743 C C . LEU A 1 93 ? -14.007 4.823 2.767 1.00 49.44 93 LEU A C 1
ATOM 745 O O . LEU A 1 93 ? -14.324 4.974 1.585 1.00 49.44 93 LEU A O 1
ATOM 749 N N . LEU A 1 94 ? -13.914 3.641 3.363 1.00 47.62 94 LEU A N 1
ATOM 750 C CA . LEU A 1 94 ? -14.151 2.342 2.748 1.00 47.62 94 LEU A CA 1
ATOM 751 C C . LEU A 1 94 ? -15.532 2.324 2.069 1.00 47.62 94 LEU A C 1
ATOM 753 O O . LEU A 1 94 ? -16.530 2.799 2.627 1.00 47.62 94 LEU A O 1
ATOM 757 N N . SER A 1 95 ? -15.575 1.869 0.815 1.00 42.03 95 SER A N 1
ATOM 758 C CA . SER A 1 95 ? -16.732 2.078 -0.069 1.00 42.03 95 SER A CA 1
ATOM 759 C C . SER A 1 95 ? -17.835 1.015 0.043 1.00 42.03 95 SER A C 1
ATOM 761 O O . SER A 1 95 ? -18.906 1.257 -0.503 1.00 42.03 95 SER A O 1
ATOM 763 N N . THR A 1 96 ? -17.656 -0.091 0.780 1.00 36.59 96 THR A N 1
ATOM 764 C CA . THR A 1 96 ? -18.662 -1.171 0.963 1.00 36.59 96 THR A CA 1
ATOM 765 C C . THR A 1 96 ? -18.216 -2.195 2.023 1.00 36.59 96 THR A C 1
ATOM 767 O O . THR A 1 96 ? -17.017 -2.408 2.128 1.00 36.59 96 THR A O 1
ATOM 770 N N . PRO A 1 97 ? -19.139 -2.971 2.633 1.00 46.34 97 PRO A N 1
ATOM 771 C CA . PRO A 1 97 ? -19.900 -2.545 3.798 1.00 46.34 97 PRO A CA 1
ATOM 772 C C . PRO A 1 97 ? -18.960 -2.298 4.991 1.00 46.34 97 PRO A C 1
ATOM 774 O O . PRO A 1 97 ? -18.229 -3.168 5.447 1.00 46.34 97 PRO A O 1
ATOM 777 N N . SER A 1 98 ? -19.021 -1.075 5.495 1.00 48.94 98 SER A N 1
ATOM 778 C CA . SER A 1 98 ? -18.330 -0.619 6.698 1.00 48.94 98 SER A CA 1
ATOM 779 C C . SER A 1 98 ? -18.457 -1.584 7.885 1.00 48.94 98 SER A C 1
ATOM 781 O O . SER A 1 98 ? -19.534 -2.179 8.026 1.00 48.94 98 SER A O 1
ATOM 783 N N . PRO A 1 99 ? -17.462 -1.632 8.794 1.00 52.84 99 PRO A N 1
ATOM 784 C CA . PRO A 1 99 ? -17.576 -2.389 10.035 1.00 52.84 99 PRO A CA 1
ATOM 785 C C . PRO A 1 99 ? -18.871 -2.006 10.744 1.00 52.84 99 PRO A C 1
ATOM 787 O O . PRO A 1 99 ? -19.230 -0.824 10.802 1.00 52.84 99 PRO A O 1
ATOM 790 N N . PHE A 1 100 ? -19.615 -2.996 11.225 1.00 54.81 100 PHE A N 1
ATOM 791 C CA . PHE A 1 100 ? -20.850 -2.740 11.946 1.00 54.81 100 PHE A CA 1
ATOM 792 C C . PHE A 1 100 ? -20.646 -3.015 13.425 1.00 54.81 100 PHE A C 1
ATOM 794 O O . PHE A 1 100 ? -19.962 -3.957 13.819 1.00 54.81 100 PHE A O 1
ATOM 801 N N . ALA A 1 101 ? -21.249 -2.168 14.244 1.00 56.84 101 ALA A N 1
ATOM 802 C CA . ALA A 1 101 ? -21.294 -2.374 15.677 1.00 56.84 101 ALA A CA 1
ATOM 803 C C . ALA A 1 101 ? -22.675 -2.901 16.087 1.00 56.84 101 ALA A C 1
ATOM 805 O O . ALA A 1 101 ? -23.677 -2.638 15.413 1.00 56.84 101 ALA A O 1
ATOM 806 N N . LEU A 1 102 ? -22.702 -3.653 17.182 1.00 60.78 102 LEU A N 1
ATOM 807 C CA . LEU A 1 102 ? -23.893 -4.198 17.823 1.00 60.78 102 LEU A CA 1
ATOM 808 C C . LEU A 1 102 ? -24.046 -3.610 19.220 1.00 60.78 102 LEU A C 1
ATOM 810 O O . LEU A 1 102 ? -23.122 -3.725 20.014 1.00 60.78 102 LEU A O 1
ATOM 814 N N . LYS A 1 103 ? -25.203 -3.035 19.557 1.00 61.66 103 LYS A N 1
ATOM 815 C CA . LYS A 1 103 ? -25.504 -2.622 20.940 1.00 61.66 103 LYS A CA 1
ATOM 816 C C . LYS A 1 103 ? -26.178 -3.758 21.716 1.00 61.66 103 LYS A C 1
ATOM 818 O O . LYS A 1 103 ? -27.239 -4.219 21.300 1.00 61.66 103 LYS A O 1
ATOM 823 N N . CYS A 1 104 ? -25.614 -4.146 22.861 1.00 57.59 104 CYS A N 1
ATOM 824 C CA . CYS A 1 104 ? -26.197 -5.126 23.786 1.00 57.59 104 CYS A CA 1
ATOM 825 C C . CYS A 1 104 ? -26.454 -4.513 25.171 1.00 57.59 104 CYS A C 1
ATOM 827 O O . CYS A 1 104 ? -25.626 -3.762 25.677 1.00 57.59 104 CYS A O 1
ATOM 829 N N . GLN A 1 105 ? -27.603 -4.835 25.780 1.00 52.22 105 GLN A N 1
ATOM 830 C CA . GLN A 1 105 ? -28.042 -4.276 27.073 1.00 52.22 105 GLN A CA 1
ATOM 831 C C . GLN A 1 105 ? -27.696 -5.160 28.287 1.00 52.22 105 GLN A C 1
ATOM 833 O O . GLN A 1 105 ? -27.888 -4.734 29.420 1.00 52.22 105 GLN A O 1
ATOM 838 N N . SER A 1 106 ? -27.212 -6.389 28.083 1.00 51.81 106 SER A N 1
ATOM 839 C CA . SER A 1 106 ? -26.925 -7.333 29.170 1.00 51.81 106 SER A CA 1
ATOM 840 C C . SER A 1 106 ? -25.420 -7.486 29.395 1.00 51.81 106 SER A C 1
ATOM 842 O O . SER A 1 106 ? -24.729 -8.083 28.568 1.00 51.81 106 SER A O 1
ATOM 844 N N . SER A 1 107 ? -24.936 -6.991 30.535 1.00 51.28 107 SER A N 1
ATOM 845 C CA . SER A 1 107 ? -23.555 -7.169 31.019 1.00 51.28 107 SER A CA 1
ATOM 846 C C . SER A 1 107 ? -23.250 -8.621 31.448 1.00 51.28 107 SER A C 1
ATOM 848 O O . SER A 1 107 ? -22.093 -9.015 31.564 1.00 51.28 107 SER A O 1
ATOM 850 N N . ASP A 1 108 ? -24.282 -9.453 31.632 1.00 44.50 108 ASP A N 1
ATOM 851 C CA . ASP A 1 108 ? -24.175 -10.742 32.334 1.00 44.50 108 ASP A CA 1
ATOM 852 C C . ASP A 1 108 ? -23.751 -11.947 31.469 1.00 44.50 108 ASP A C 1
ATOM 854 O O . ASP A 1 108 ? -23.718 -13.072 31.963 1.00 44.50 108 ASP A O 1
ATOM 858 N N . LEU A 1 109 ? -23.414 -11.764 30.185 1.00 48.09 109 LEU A N 1
ATOM 859 C CA . LEU A 1 109 ? -23.068 -12.891 29.297 1.00 48.09 109 LEU A CA 1
ATOM 860 C C . LEU A 1 109 ? -21.565 -13.111 29.071 1.00 48.09 109 LEU A C 1
ATOM 862 O O . LEU A 1 109 ? -21.191 -14.074 28.405 1.00 48.09 109 LEU A O 1
ATOM 866 N N . ILE A 1 110 ? -20.681 -12.286 29.638 1.00 51.03 110 ILE A N 1
ATOM 867 C CA . ILE A 1 110 ? -19.243 -12.326 29.311 1.00 51.03 110 ILE A CA 1
ATOM 868 C C . ILE A 1 110 ? -18.421 -12.963 30.439 1.00 51.03 110 ILE A C 1
ATOM 870 O O . ILE A 1 110 ? -17.462 -12.386 30.938 1.00 51.03 110 ILE A O 1
ATOM 874 N N . SER A 1 111 ? -18.783 -14.181 30.847 1.00 44.97 111 SER A N 1
ATOM 875 C CA . SER A 1 111 ? -17.827 -15.063 31.540 1.00 44.97 111 SER A CA 1
ATOM 876 C C . SER A 1 111 ? -17.340 -16.212 30.660 1.00 44.97 111 SER A C 1
ATOM 878 O O . SER A 1 111 ? -16.404 -16.915 31.041 1.00 44.97 11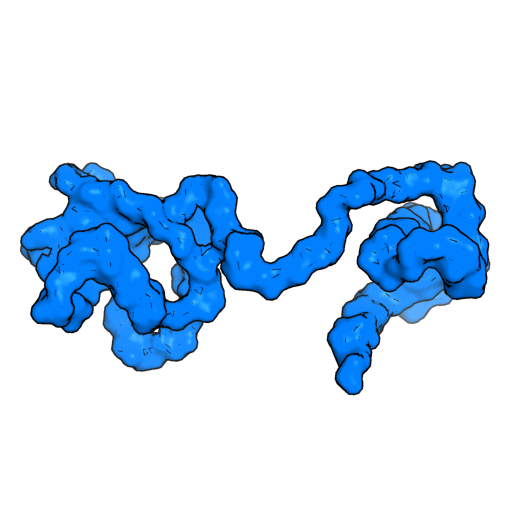1 SER A O 1
ATOM 880 N N . CYS A 1 112 ? -17.937 -16.453 29.496 1.00 34.03 112 CYS A N 1
ATOM 881 C CA . CYS A 1 112 ? -17.590 -17.614 28.690 1.00 34.03 112 CYS A CA 1
ATOM 882 C C . CYS A 1 112 ? -17.752 -17.265 27.221 1.00 34.03 112 CYS A C 1
ATOM 884 O O . CYS A 1 112 ? -18.839 -16.855 26.844 1.00 34.03 112 CYS A O 1
ATOM 886 N N . VAL A 1 113 ? -16.677 -17.429 26.443 1.00 45.44 113 VAL A N 1
ATOM 887 C CA . VAL A 1 113 ? -16.605 -17.931 25.053 1.00 45.44 113 VAL A CA 1
ATOM 888 C C . VAL A 1 113 ? -17.966 -18.145 24.365 1.00 45.44 113 VAL A C 1
ATOM 890 O O . VAL A 1 113 ? -18.333 -19.263 24.008 1.00 45.44 113 VAL A O 1
ATOM 893 N N . ALA A 1 114 ? -18.760 -17.091 24.215 1.00 48.75 114 ALA A N 1
ATOM 894 C CA . ALA A 1 114 ? -20.056 -17.175 23.575 1.00 48.75 114 ALA A CA 1
ATOM 895 C C . ALA A 1 114 ? -19.824 -16.809 22.112 1.00 48.75 114 ALA A C 1
ATOM 897 O O . ALA A 1 114 ? -19.396 -15.684 21.841 1.00 48.75 114 ALA A O 1
ATOM 898 N N . PRO A 1 115 ? -20.058 -17.731 21.163 1.00 53.00 115 PRO A N 1
ATOM 899 C CA . PRO A 1 115 ? -19.905 -17.407 19.757 1.00 53.00 115 PRO A CA 1
ATOM 900 C C . PRO A 1 115 ? -20.860 -16.261 19.408 1.00 53.00 115 PRO A C 1
ATOM 902 O O . PRO A 1 115 ? -22.034 -16.281 19.789 1.00 53.00 115 PRO A O 1
ATOM 905 N N . PHE A 1 116 ? -20.349 -15.271 18.672 1.00 54.16 116 PHE A N 1
ATOM 906 C CA . PHE A 1 116 ? -21.054 -14.061 18.217 1.00 54.16 116 PHE A CA 1
ATOM 907 C C . PHE A 1 116 ? -22.472 -14.329 17.670 1.00 54.16 116 PHE A C 1
ATOM 909 O O . PHE A 1 116 ? -23.379 -13.509 17.813 1.00 54.16 116 PHE A O 1
ATOM 916 N N . SER A 1 117 ? -22.698 -15.527 17.124 1.00 52.16 117 SER A N 1
ATOM 917 C CA . SER A 1 117 ? -23.994 -16.045 16.673 1.00 52.16 117 SER A CA 1
ATOM 918 C C . SER A 1 117 ? -25.110 -16.071 17.730 1.00 52.16 117 SER A C 1
ATOM 920 O O . SER A 1 117 ? -26.272 -16.212 17.359 1.00 52.16 117 SER A O 1
ATOM 922 N N . LEU A 1 118 ? -24.796 -15.957 19.026 1.00 49.41 118 LEU A N 1
ATOM 923 C CA . LEU A 1 118 ? -25.784 -15.946 20.114 1.00 49.41 118 LEU A CA 1
ATOM 924 C C . LEU A 1 118 ? -26.298 -14.542 20.470 1.00 49.41 118 LEU A C 1
ATOM 926 O O . LEU A 1 118 ? -27.203 -14.420 21.296 1.00 49.41 118 LEU A O 1
ATOM 930 N N . ILE A 1 119 ? -25.774 -13.482 19.844 1.00 55.72 119 ILE A N 1
ATOM 931 C CA . ILE A 1 119 ? -26.238 -12.108 20.071 1.00 55.72 119 ILE A CA 1
ATOM 932 C C . ILE A 1 119 ? -27.554 -11.885 19.304 1.00 55.72 119 ILE A C 1
ATOM 934 O O . ILE A 1 119 ? -27.598 -11.345 18.197 1.00 55.72 119 ILE A O 1
ATOM 938 N N . VAL A 1 120 ? -28.655 -12.349 19.895 1.00 43.50 120 VAL A N 1
ATOM 939 C CA . VAL A 1 120 ? -30.013 -12.223 19.353 1.00 43.50 120 VAL A CA 1
ATOM 940 C C . VAL A 1 120 ? -30.592 -10.856 19.737 1.00 43.50 120 VAL A C 1
ATOM 942 O O . VAL A 1 120 ? -30.807 -10.577 20.911 1.00 43.50 120 VAL A O 1
ATOM 945 N N . GLY A 1 121 ? -30.871 -10.002 18.743 1.00 51.75 121 GLY A N 1
ATOM 946 C CA . GLY A 1 121 ? -31.633 -8.752 18.926 1.00 51.75 121 GLY A CA 1
ATOM 947 C C . GLY A 1 121 ? -30.830 -7.446 18.981 1.00 51.75 121 GLY A C 1
ATOM 948 O O . GLY A 1 121 ? -31.402 -6.405 19.293 1.00 51.75 121 GLY A O 1
ATOM 949 N N . ALA A 1 122 ? -29.533 -7.467 18.668 1.00 58.41 122 ALA A N 1
ATOM 950 C CA . ALA A 1 122 ? -28.701 -6.266 18.705 1.00 58.41 122 ALA A CA 1
ATOM 951 C C . ALA A 1 122 ? -28.850 -5.380 17.447 1.00 58.41 122 ALA A C 1
ATOM 953 O O . ALA A 1 122 ? -28.889 -5.864 16.312 1.00 58.41 122 ALA A O 1
ATOM 954 N N . GLU A 1 123 ? -28.921 -4.061 17.657 1.00 65.62 123 GLU A N 1
ATOM 955 C CA . GLU A 1 123 ? -29.003 -3.050 16.595 1.00 65.62 123 GLU A CA 1
ATOM 956 C C . GLU A 1 123 ? -27.689 -3.022 15.799 1.00 65.62 123 GLU A C 1
ATOM 958 O O . GLU A 1 123 ? -26.638 -2.714 16.358 1.00 65.62 123 GLU A O 1
ATOM 963 N N . LYS A 1 124 ? -27.747 -3.362 14.503 1.00 68.31 124 LYS A N 1
ATOM 964 C CA . LYS A 1 124 ? -26.600 -3.329 13.582 1.00 68.31 124 LYS A CA 1
ATOM 965 C C . LYS A 1 124 ? -26.451 -1.943 12.983 1.00 68.31 124 LYS A C 1
ATOM 967 O O . LYS A 1 124 ? -27.328 -1.509 12.237 1.00 68.31 124 LYS A O 1
ATOM 972 N N . MET A 1 125 ? -25.321 -1.286 13.235 1.00 74.94 125 MET A N 1
ATOM 973 C CA . MET A 1 125 ? -25.048 0.025 12.647 1.00 74.94 125 MET A CA 1
ATOM 974 C C . MET A 1 125 ? -23.747 0.050 11.839 1.00 74.94 125 MET A C 1
ATOM 976 O O . MET A 1 125 ? -22.687 -0.157 12.428 1.00 74.94 125 MET A O 1
ATOM 980 N N . PRO A 1 126 ? -23.797 0.347 10.526 1.00 78.69 126 PRO A N 1
ATOM 981 C CA . PRO A 1 126 ? -22.603 0.514 9.701 1.00 78.69 126 PRO A CA 1
ATOM 982 C C . PRO A 1 126 ? -21.806 1.768 10.106 1.00 78.69 126 PRO A C 1
ATOM 984 O O . PRO A 1 126 ? -22.342 2.879 10.112 1.00 78.69 126 PRO A O 1
ATOM 987 N N . LEU A 1 127 ? -20.514 1.615 10.410 1.00 79.00 127 LEU A N 1
ATOM 988 C CA . LEU A 1 127 ? -19.617 2.686 10.850 1.00 79.00 127 LEU A CA 1
ATOM 989 C C . LEU A 1 127 ? -18.496 2.934 9.843 1.00 79.00 127 LEU A C 1
ATOM 991 O O . LEU A 1 127 ? -17.556 2.161 9.717 1.00 79.00 127 LEU A O 1
ATOM 995 N N . ARG A 1 128 ? -18.519 4.079 9.161 1.00 77.88 128 ARG A N 1
ATOM 996 C CA . ARG A 1 128 ? -17.405 4.466 8.281 1.00 77.88 128 ARG A CA 1
ATOM 997 C C . ARG A 1 128 ? -16.281 5.054 9.107 1.00 77.88 128 ARG A C 1
ATOM 999 O O . ARG A 1 128 ? -16.448 6.166 9.597 1.00 77.88 128 ARG A O 1
ATOM 1006 N N . VAL A 1 129 ? -15.157 4.376 9.277 1.00 78.81 129 VAL A N 1
ATOM 1007 C CA . VAL A 1 129 ? -14.041 4.856 10.108 1.00 78.81 129 VAL A CA 1
ATOM 1008 C C . VAL A 1 129 ? -12.746 4.939 9.328 1.00 78.81 129 VAL A C 1
ATOM 1010 O O . VAL A 1 129 ? -12.590 4.269 8.317 1.00 78.81 129 VAL A O 1
ATOM 1013 N N . LEU A 1 130 ? -11.862 5.835 9.769 1.00 79.12 130 LEU A N 1
ATOM 1014 C CA . LEU A 1 130 ? -10.521 5.945 9.212 1.00 79.12 130 LEU A CA 1
ATOM 1015 C C . LEU A 1 130 ? -9.598 5.003 9.989 1.00 79.12 130 LEU A C 1
ATOM 1017 O O . LEU A 1 130 ? -9.619 5.071 11.220 1.00 79.12 130 LEU A O 1
ATOM 1021 N N . PRO A 1 131 ? -8.770 4.192 9.311 1.00 76.69 131 PRO A N 1
ATOM 1022 C CA . PRO A 1 131 ? -7.807 3.318 9.979 1.00 76.69 131 PRO A CA 1
ATOM 1023 C C . PRO A 1 131 ? -6.807 4.079 10.860 1.00 76.69 131 PRO A C 1
ATOM 1025 O O . PRO A 1 131 ? -6.371 3.565 11.879 1.00 76.69 131 PRO A O 1
ATOM 1028 N N . SER A 1 132 ? -6.493 5.329 10.501 1.00 76.62 132 SER A N 1
ATOM 1029 C CA . SER A 1 132 ? -5.597 6.229 11.243 1.00 76.62 132 SER A CA 1
ATOM 1030 C C . SER A 1 132 ? -6.271 6.959 12.414 1.00 76.62 132 SER A C 1
ATOM 1032 O O . SER A 1 132 ? -5.774 7.980 12.884 1.00 76.62 132 SER A O 1
ATOM 1034 N N . MET A 1 133 ? -7.491 6.573 12.785 1.00 82.69 133 MET A N 1
ATOM 1035 C CA . MET A 1 133 ? -8.187 7.193 13.905 1.00 82.69 133 MET A CA 1
ATOM 1036 C C . MET A 1 133 ? -7.705 6.555 15.211 1.00 82.69 133 MET A C 1
ATOM 1038 O O . MET A 1 133 ? -7.551 5.341 15.280 1.00 82.69 133 MET A O 1
ATOM 1042 N N . SER A 1 134 ? -7.537 7.351 16.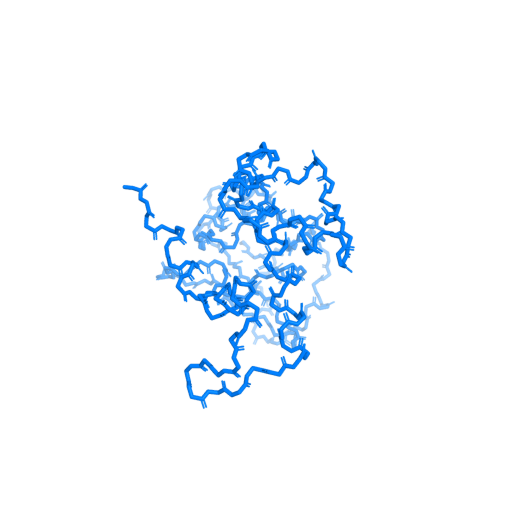267 1.00 84.56 134 SER A N 1
ATOM 1043 C CA . SER A 1 134 ? -7.229 6.798 17.589 1.00 84.56 134 SER A CA 1
ATOM 1044 C C . SER A 1 134 ? -8.432 6.062 18.183 1.00 84.56 134 SER A C 1
ATOM 1046 O O . SER A 1 134 ? -9.589 6.431 17.930 1.00 84.56 134 SER A O 1
ATOM 1048 N N . MET A 1 135 ? -8.180 5.083 19.058 1.00 83.38 135 MET A N 1
ATOM 1049 C CA . MET A 1 135 ? -9.231 4.336 19.765 1.00 83.38 135 MET A CA 1
ATOM 1050 C C . MET A 1 135 ? -10.205 5.261 20.518 1.00 83.38 135 MET A C 1
ATOM 1052 O O . MET A 1 135 ? -11.421 5.057 20.539 1.00 83.38 135 MET A O 1
ATOM 1056 N N . ARG A 1 136 ? -9.699 6.373 21.063 1.00 84.19 136 ARG A N 1
ATOM 1057 C CA . ARG A 1 136 ? -10.517 7.408 21.713 1.00 84.19 136 ARG A CA 1
ATOM 1058 C C . ARG A 1 136 ? -11.502 8.075 20.748 1.00 84.19 136 ARG A C 1
ATOM 1060 O O . ARG A 1 136 ? -12.682 8.229 21.069 1.00 84.19 136 ARG A O 1
ATOM 1067 N N . ALA A 1 137 ? -11.028 8.498 19.576 1.00 84.88 137 ALA A N 1
ATOM 1068 C CA . ALA A 1 137 ? -11.876 9.120 18.561 1.00 84.88 137 ALA A CA 1
ATOM 1069 C C . ALA A 1 137 ? -12.874 8.109 17.970 1.00 84.88 137 ALA A C 1
ATOM 1071 O O . ALA A 1 137 ? -14.027 8.462 17.700 1.00 84.88 137 ALA A O 1
ATOM 1072 N N . PHE A 1 138 ? -12.470 6.842 17.871 1.00 86.38 138 PHE A N 1
ATOM 1073 C CA . PHE A 1 138 ? -13.340 5.736 17.500 1.00 86.38 138 PHE A CA 1
ATOM 1074 C C . PHE A 1 138 ? -14.479 5.512 18.494 1.00 86.38 138 PHE A C 1
ATOM 1076 O O . PHE A 1 138 ? -15.638 5.571 18.086 1.00 86.38 138 PHE A O 1
ATOM 1083 N N . ARG A 1 139 ? -14.186 5.372 19.794 1.00 84.75 139 ARG A N 1
ATOM 1084 C CA . ARG A 1 139 ? -15.201 5.240 20.858 1.00 84.75 139 ARG A CA 1
ATOM 1085 C C . ARG A 1 139 ? -16.236 6.357 20.794 1.00 84.75 139 ARG A C 1
ATOM 1087 O O . ARG A 1 139 ? -17.437 6.101 20.807 1.00 84.75 139 ARG A O 1
ATOM 1094 N N . LEU A 1 140 ? -15.786 7.601 20.638 1.00 86.12 140 LEU A N 1
ATOM 1095 C CA . LEU A 1 140 ? -16.686 8.746 20.486 1.00 86.12 140 LEU A CA 1
ATOM 1096 C C . LEU A 1 140 ? -17.580 8.625 19.248 1.00 86.12 140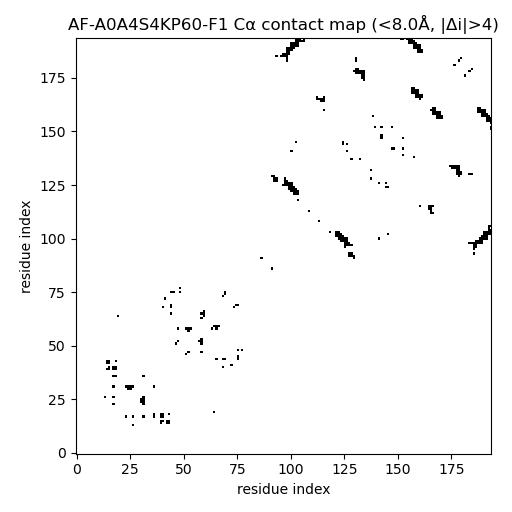 LEU A C 1
ATOM 1098 O O . LEU A 1 140 ? -18.740 9.037 19.284 1.00 86.12 140 LEU A O 1
ATOM 1102 N N . LYS A 1 141 ? -17.061 8.078 18.146 1.00 86.44 141 LYS A N 1
ATOM 1103 C CA . LYS A 1 141 ? -17.848 7.846 16.938 1.00 86.44 141 LYS A CA 1
ATOM 1104 C C . LYS A 1 141 ? -18.886 6.751 17.141 1.00 86.44 141 LYS A C 1
ATOM 1106 O O . LYS A 1 141 ? -20.033 6.964 16.751 1.00 86.44 141 LYS A O 1
ATOM 1111 N N . VAL A 1 142 ? -18.518 5.635 17.770 1.00 85.88 142 VAL A N 1
ATOM 1112 C CA . VAL A 1 142 ? -19.458 4.560 18.122 1.00 85.88 142 VAL A CA 1
ATOM 1113 C C . VAL A 1 142 ? -20.569 5.121 19.011 1.00 85.88 142 VAL A C 1
ATOM 1115 O O . VAL A 1 142 ? -21.738 5.057 18.639 1.00 85.88 142 VAL A O 1
ATOM 1118 N N . ALA A 1 143 ? -20.212 5.795 20.108 1.00 86.56 143 ALA A N 1
ATOM 1119 C CA . ALA A 1 143 ? -21.168 6.398 21.034 1.00 86.56 143 ALA A CA 1
ATOM 1120 C C . ALA A 1 143 ? -22.135 7.370 20.338 1.00 86.56 143 ALA A C 1
ATOM 1122 O O . ALA A 1 143 ? -23.340 7.331 20.576 1.00 86.56 143 ALA A O 1
ATOM 1123 N N . LYS A 1 144 ? -21.631 8.223 19.436 1.00 85.81 144 LYS A N 1
ATOM 1124 C CA . LYS A 1 144 ? -22.473 9.137 18.644 1.00 85.81 144 LYS A CA 1
ATOM 1125 C C . LYS A 1 144 ? -23.407 8.399 17.692 1.00 85.81 144 LYS A C 1
ATOM 1127 O O . LYS A 1 144 ? -24.536 8.840 17.503 1.00 85.81 144 LYS A O 1
ATOM 1132 N N . SER A 1 145 ? -22.940 7.306 17.101 1.00 84.31 145 SER A N 1
ATOM 1133 C CA . SER A 1 145 ? -23.706 6.533 16.124 1.00 84.31 145 SER A CA 1
ATOM 1134 C C . SER A 1 145 ? -24.893 5.839 16.809 1.00 84.31 145 SER A C 1
ATOM 1136 O O . SER A 1 145 ? -26.027 6.035 16.385 1.00 84.31 145 SER A O 1
ATOM 1138 N N . PHE A 1 146 ? -24.673 5.203 17.966 1.00 82.75 146 PHE A N 1
ATOM 1139 C CA . PHE A 1 146 ? -25.738 4.595 18.789 1.00 82.75 146 PHE A CA 1
ATOM 1140 C C . PHE A 1 146 ? -26.466 5.568 19.726 1.00 82.75 146 PHE A C 1
ATOM 1142 O O . PHE A 1 146 ? -27.231 5.136 20.589 1.00 82.75 146 PHE A O 1
ATOM 1149 N N . LYS A 1 147 ? -26.219 6.880 19.600 1.00 85.06 147 LYS A N 1
ATOM 1150 C CA . LYS A 1 147 ? -26.813 7.926 20.451 1.00 85.06 147 LYS A CA 1
ATOM 1151 C C . LYS A 1 147 ? -26.659 7.645 21.960 1.00 85.06 147 LYS A C 1
ATOM 1153 O O . LYS A 1 147 ? -27.563 7.934 22.739 1.00 85.06 147 LYS A O 1
ATOM 1158 N N . VAL A 1 148 ? -25.516 7.094 22.372 1.00 83.88 148 VAL A N 1
ATOM 1159 C CA . VAL A 1 148 ? -25.212 6.775 23.776 1.00 83.88 148 VAL A CA 1
ATOM 1160 C C . VAL A 1 148 ? -25.085 8.076 24.588 1.00 83.88 148 VAL A C 1
ATOM 1162 O O . VAL A 1 148 ? -24.262 8.937 24.230 1.00 83.88 148 VAL A O 1
ATOM 1165 N N . PRO A 1 149 ? -25.867 8.251 25.672 1.00 83.94 149 PRO A N 1
ATOM 1166 C CA . PRO A 1 149 ? -25.782 9.410 26.556 1.00 83.94 149 PRO A CA 1
ATOM 1167 C C . PRO A 1 149 ? -24.375 9.596 27.125 1.00 83.94 149 PRO A C 1
ATOM 1169 O O . PRO A 1 149 ? -23.678 8.631 27.416 1.00 83.94 149 PRO A O 1
ATOM 1172 N N . LYS A 1 150 ? -23.952 10.846 27.356 1.00 83.88 150 LYS A N 1
ATOM 1173 C CA . LYS A 1 150 ? -22.612 11.143 27.904 1.00 83.88 150 LYS A CA 1
ATOM 1174 C C . LYS A 1 150 ? -22.337 10.468 29.255 1.00 83.88 150 LYS A C 1
ATOM 1176 O O . LYS A 1 150 ? -21.183 10.193 29.553 1.00 83.88 150 LYS A O 1
ATOM 1181 N N . THR A 1 151 ? -23.378 10.208 30.043 1.00 83.31 151 THR A N 1
ATOM 1182 C CA . THR A 1 151 ? -23.309 9.502 31.331 1.00 83.31 151 THR A CA 1
ATOM 1183 C C . THR A 1 151 ? -22.883 8.039 31.189 1.00 83.31 151 THR A C 1
ATOM 1185 O O . THR A 1 151 ? -22.212 7.530 32.075 1.00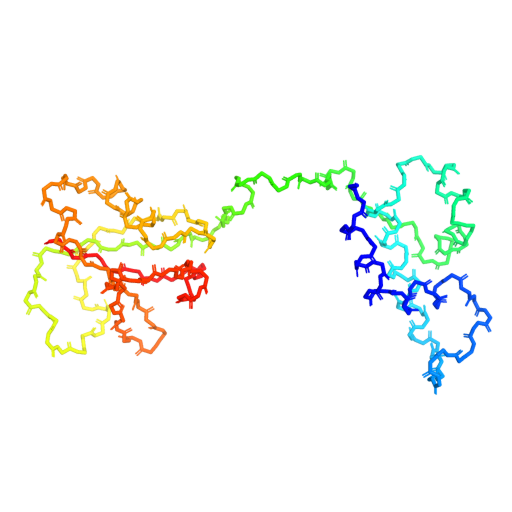 83.31 151 THR A O 1
ATOM 1188 N N . GLU A 1 152 ? -23.209 7.395 30.065 1.00 80.19 152 GLU A N 1
ATOM 1189 C CA . GLU A 1 152 ? -22.939 5.972 29.777 1.00 80.19 152 GLU A CA 1
ATOM 1190 C C . GLU A 1 152 ? -21.693 5.775 28.893 1.00 80.19 152 GLU A C 1
ATOM 1192 O O . GLU A 1 152 ? -21.223 4.666 28.671 1.00 80.19 152 GLU A O 1
ATOM 1197 N N . GLN A 1 153 ? -21.095 6.856 28.380 1.00 81.50 153 GLN A N 1
ATOM 1198 C CA . GLN A 1 153 ? -19.907 6.758 27.519 1.00 81.50 153 GLN A CA 1
ATOM 1199 C C . GLN A 1 153 ? -18.663 6.254 28.260 1.00 81.50 153 GLN A C 1
ATOM 1201 O O . GLN A 1 153 ? -17.776 5.684 27.629 1.00 81.50 153 GLN A O 1
ATOM 1206 N N . GLY A 1 154 ? -18.588 6.476 29.576 1.00 76.44 154 GLY A N 1
ATOM 1207 C CA . GLY A 1 154 ? -17.487 5.995 30.413 1.00 76.44 154 GLY A CA 1
ATOM 1208 C C . GLY A 1 154 ? -17.582 4.507 30.758 1.00 76.44 154 GLY A C 1
ATOM 1209 O O . GLY A 1 154 ? -16.550 3.883 30.972 1.00 76.44 154 GLY A O 1
ATOM 1210 N N . THR A 1 155 ? -18.793 3.940 30.782 1.00 79.75 155 THR A N 1
ATOM 1211 C CA . THR A 1 155 ? -19.037 2.506 31.029 1.00 79.75 155 THR A CA 1
ATOM 1212 C C . THR A 1 155 ? -19.052 1.687 29.741 1.00 79.75 155 THR A C 1
ATOM 1214 O O . THR A 1 155 ? -19.017 0.462 29.787 1.00 79.75 155 THR A O 1
ATOM 1217 N N . MET A 1 156 ? -19.055 2.364 28.588 1.00 81.12 156 MET A N 1
ATOM 1218 C CA . MET A 1 156 ? -19.081 1.735 27.276 1.00 81.12 156 MET A CA 1
ATOM 1219 C C . MET A 1 156 ? -17.828 0.890 27.021 1.00 81.12 156 MET A C 1
ATOM 1221 O O . MET A 1 156 ? -16.728 1.436 26.878 1.00 81.12 156 MET A O 1
ATOM 1225 N N . LYS A 1 157 ? -18.023 -0.417 26.846 1.00 83.56 157 LYS A N 1
ATOM 1226 C CA . LYS A 1 157 ? -17.000 -1.393 26.457 1.00 83.56 157 LYS A CA 1
ATOM 1227 C C . LYS A 1 157 ? -17.177 -1.822 25.009 1.00 83.56 157 LYS A C 1
ATOM 1229 O O . LYS A 1 157 ? -18.300 -2.006 24.536 1.00 83.56 157 LYS A O 1
ATOM 1234 N N . LEU A 1 158 ? -16.060 -1.988 24.311 1.00 84.25 158 LEU A N 1
ATOM 1235 C CA . LEU A 1 158 ? -16.018 -2.420 22.917 1.00 84.25 158 LEU A CA 1
ATOM 1236 C C . LEU A 1 158 ? -15.290 -3.751 22.810 1.00 84.25 158 LEU A C 1
ATOM 1238 O O . LEU A 1 158 ? -14.267 -3.945 23.455 1.00 84.25 158 LEU A O 1
ATOM 1242 N N . TRP A 1 159 ? -15.810 -4.632 21.967 1.00 84.81 159 TRP A N 1
ATOM 1243 C CA . TRP A 1 159 ? -15.259 -5.951 21.699 1.00 84.81 159 TRP A CA 1
ATOM 1244 C C . TRP A 1 159 ? -15.188 -6.173 20.194 1.00 84.81 159 TRP A C 1
ATOM 1246 O O . TRP A 1 159 ? -16.148 -5.875 19.482 1.00 84.81 159 TRP A O 1
ATOM 1256 N N . LEU A 1 160 ? -14.065 -6.691 19.714 1.00 84.31 160 LEU A N 1
ATOM 1257 C CA . LEU A 1 160 ? -13.853 -7.093 18.329 1.00 84.31 160 LEU A CA 1
ATOM 1258 C C . LEU A 1 160 ? -14.117 -8.589 18.183 1.00 84.31 160 LEU A C 1
ATOM 1260 O O . LEU A 1 160 ? -13.572 -9.384 18.946 1.00 84.31 160 LEU A O 1
ATOM 1264 N N . ASN A 1 161 ? -14.929 -8.969 17.202 1.00 81.94 161 ASN A N 1
ATOM 1265 C CA . ASN A 1 161 ? -15.105 -10.364 16.829 1.00 81.94 161 ASN A CA 1
ATOM 1266 C C . ASN A 1 161 ? -13.974 -10.803 15.898 1.00 81.94 161 ASN A C 1
ATOM 1268 O O . ASN A 1 161 ? -13.837 -10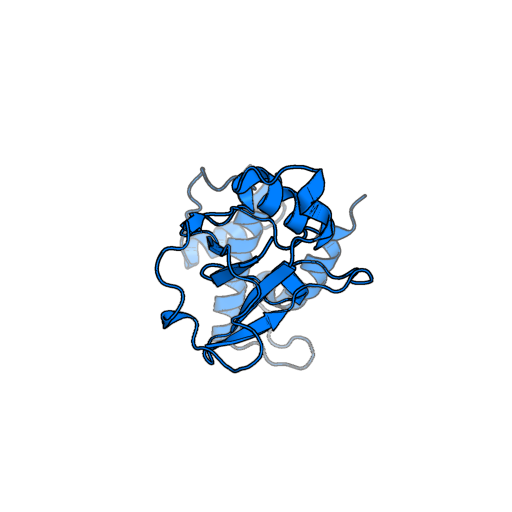.289 14.787 1.00 81.94 161 ASN A O 1
ATOM 1272 N N . MET A 1 162 ? -13.176 -11.762 16.355 1.00 80.38 162 MET A N 1
ATOM 1273 C CA . MET A 1 162 ? -12.141 -12.386 15.540 1.00 80.38 162 MET A CA 1
ATOM 1274 C C . MET A 1 162 ? -12.750 -13.474 14.640 1.00 80.38 162 MET A C 1
ATOM 1276 O O . MET A 1 162 ? -13.789 -14.040 14.985 1.00 80.38 162 MET A O 1
ATOM 1280 N N . PRO A 1 163 ? -12.098 -13.846 13.521 1.00 71.81 163 PRO A N 1
ATOM 1281 C CA . PRO A 1 163 ? -12.572 -14.919 12.638 1.00 71.81 163 PRO A CA 1
ATOM 1282 C C . PRO A 1 163 ? -12.812 -16.260 13.348 1.00 71.81 163 PRO A C 1
ATOM 1284 O O . PRO A 1 163 ? -13.697 -17.017 12.957 1.00 71.81 163 PRO A O 1
ATOM 1287 N N . ASP A 1 164 ? -12.070 -16.520 14.428 1.00 74.69 164 ASP A N 1
ATOM 1288 C CA . ASP A 1 164 ? -12.202 -17.720 15.263 1.00 74.69 164 ASP A CA 1
ATOM 1289 C C . ASP A 1 164 ? -13.441 -17.685 16.187 1.00 74.69 164 ASP A C 1
ATOM 1291 O O . ASP A 1 164 ? -13.653 -18.592 16.990 1.00 74.69 164 ASP A O 1
ATOM 1295 N N . GLY A 1 165 ? -14.260 -16.628 16.106 1.00 68.94 165 GLY A N 1
ATOM 1296 C CA . GLY A 1 165 ? -15.452 -16.415 16.933 1.00 68.94 165 GLY A CA 1
ATOM 1297 C C . GLY A 1 165 ? -15.150 -15.958 18.363 1.00 68.94 165 GLY A C 1
ATOM 1298 O O . GLY A 1 165 ? -16.047 -15.942 19.207 1.00 68.94 165 GLY A O 1
ATOM 1299 N N . ILE A 1 166 ? -13.890 -15.614 18.644 1.00 75.31 166 ILE A N 1
ATOM 1300 C CA . ILE A 1 166 ? -13.432 -15.100 19.935 1.00 75.31 166 ILE A CA 1
ATOM 1301 C C . ILE A 1 166 ? -13.620 -13.583 19.961 1.00 75.31 166 ILE A C 1
ATOM 1303 O O . ILE A 1 166 ? -13.186 -12.878 19.051 1.00 75.31 166 ILE A O 1
ATOM 1307 N N . LEU A 1 167 ? -14.228 -13.083 21.037 1.00 78.38 167 LEU A N 1
ATOM 1308 C CA . LEU A 1 167 ? -14.361 -11.652 21.292 1.00 78.38 167 LEU A CA 1
ATOM 1309 C C . LEU A 1 167 ? -13.131 -11.130 22.045 1.00 78.38 167 LEU A C 1
ATOM 1311 O O . LEU A 1 167 ? -12.792 -11.642 23.112 1.00 78.38 167 LEU A O 1
ATOM 1315 N N . VAL A 1 168 ? -12.493 -10.091 21.508 1.00 82.06 168 VAL A N 1
ATOM 1316 C CA . VAL A 1 168 ? -11.335 -9.412 22.110 1.00 82.06 168 VAL A CA 1
ATOM 1317 C C . VAL A 1 168 ? -11.745 -8.020 22.576 1.00 82.06 168 VAL A C 1
ATOM 1319 O O . VAL A 1 168 ? -12.270 -7.235 21.791 1.00 82.06 168 VAL A O 1
ATOM 1322 N N . GLU A 1 169 ? -11.520 -7.706 23.851 1.00 83.75 169 GLU A N 1
ATOM 1323 C CA . GLU A 1 169 ? -11.848 -6.397 24.426 1.00 83.75 169 GLU A CA 1
ATOM 1324 C C . GLU A 1 169 ? -10.908 -5.303 23.888 1.00 83.75 169 GLU A C 1
ATOM 1326 O O . GLU A 1 169 ? -9.688 -5.451 23.902 1.00 83.75 169 GLU A O 1
ATOM 1331 N N . LEU A 1 170 ? -11.486 -4.184 23.447 1.00 79.19 170 LEU A N 1
ATOM 1332 C CA . LEU A 1 170 ? -10.804 -2.980 22.947 1.00 79.19 170 LEU A CA 1
ATOM 1333 C C . LEU A 1 170 ? -10.728 -1.878 24.029 1.00 79.19 170 LEU A C 1
ATOM 1335 O O . LEU A 1 170 ? -10.744 -0.683 23.722 1.00 79.19 170 LEU A O 1
ATOM 1339 N N . ASP A 1 171 ? -10.723 -2.257 25.309 1.00 64.50 171 ASP A N 1
ATOM 1340 C CA . ASP A 1 171 ? -10.747 -1.335 26.453 1.00 64.50 1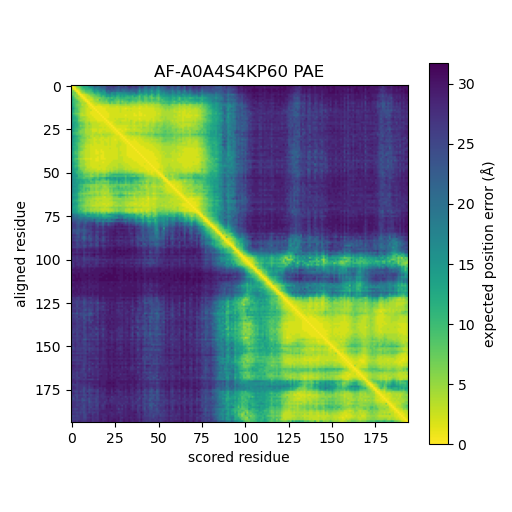71 ASP A CA 1
ATOM 1341 C C . ASP A 1 171 ? -9.361 -1.215 27.090 1.00 64.50 171 ASP A C 1
ATOM 1343 O O . ASP A 1 171 ? -9.123 -1.657 28.211 1.00 64.50 171 ASP A O 1
ATOM 1347 N N . ASN A 1 172 ? -8.421 -0.613 26.358 1.00 65.81 172 ASN A N 1
ATOM 1348 C CA . ASN A 1 172 ? -7.159 -0.191 26.949 1.00 65.81 172 ASN A CA 1
ATOM 1349 C C . ASN A 1 172 ? -7.070 1.349 26.956 1.00 65.81 172 ASN A C 1
ATOM 1351 O O . ASN A 1 172 ? -6.948 1.968 25.898 1.00 65.81 172 ASN A O 1
ATOM 1355 N N . PRO A 1 173 ? -7.176 2.003 28.129 1.00 57.94 173 PRO A N 1
ATOM 1356 C CA . PRO A 1 173 ? -7.139 3.462 28.236 1.00 57.94 173 PRO A CA 1
ATOM 1357 C C . PRO A 1 173 ? -5.762 4.068 27.918 1.00 57.94 173 PRO A C 1
ATOM 1359 O O . PRO A 1 173 ? -5.688 5.271 27.668 1.00 57.94 173 PRO A O 1
ATOM 1362 N N . GLU A 1 174 ? -4.697 3.260 27.909 1.00 58.03 174 GLU A N 1
ATOM 1363 C CA . GLU A 1 174 ? -3.334 3.671 27.539 1.00 58.03 174 GLU A CA 1
ATOM 1364 C C . GLU A 1 174 ? -3.005 3.398 26.069 1.00 58.03 174 GLU A C 1
ATOM 1366 O O . GLU A 1 174 ? -1.871 3.590 25.631 1.00 58.03 174 GLU A O 1
ATOM 1371 N N . ASP A 1 175 ? -3.986 2.949 25.291 1.00 65.94 175 ASP A N 1
ATOM 1372 C CA . ASP A 1 175 ? -3.759 2.586 23.909 1.00 65.94 175 ASP A CA 1
ATOM 1373 C C . ASP A 1 175 ? -3.565 3.820 23.016 1.00 65.94 175 ASP A C 1
ATOM 1375 O O . ASP A 1 175 ? -4.494 4.575 22.707 1.00 65.94 175 ASP A O 1
ATOM 1379 N N . ILE A 1 176 ? -2.305 4.028 22.631 1.00 68.88 176 ILE A N 1
ATOM 1380 C CA . ILE A 1 176 ? -1.859 5.070 21.698 1.00 68.88 176 ILE A CA 1
ATOM 1381 C C . ILE A 1 176 ? -1.972 4.564 20.250 1.00 68.88 176 ILE A C 1
ATOM 1383 O O . ILE A 1 176 ? -1.770 5.335 19.312 1.00 68.88 176 ILE A O 1
ATOM 1387 N N . HIS A 1 177 ? -2.287 3.283 20.044 1.00 79.12 177 HIS A N 1
ATOM 1388 C CA . HIS A 1 177 ? -2.347 2.716 18.714 1.00 79.12 177 HIS A CA 1
ATOM 1389 C C . HIS A 1 177 ? -3.621 3.128 17.962 1.00 79.12 177 HIS A C 1
ATOM 1391 O O . HIS A 1 177 ? -4.707 3.321 18.520 1.00 79.12 177 HIS A O 1
ATOM 1397 N N . ASP A 1 178 ? -3.463 3.291 16.652 1.00 81.25 178 ASP A N 1
ATOM 1398 C CA . ASP A 1 178 ? -4.566 3.580 15.741 1.00 81.25 178 ASP A CA 1
ATOM 1399 C C . ASP A 1 178 ? -5.344 2.295 15.407 1.00 81.25 178 ASP A C 1
ATOM 1401 O O . ASP A 1 178 ? -4.865 1.181 15.625 1.00 81.25 178 ASP A O 1
ATOM 1405 N N . LEU A 1 179 ? -6.546 2.429 14.837 1.00 80.88 179 LEU A N 1
ATOM 1406 C CA . LEU A 1 179 ? -7.407 1.280 14.505 1.00 80.88 179 LEU A CA 1
ATOM 1407 C C . LEU A 1 179 ? -6.736 0.243 13.593 1.00 80.88 179 LEU A C 1
ATOM 1409 O O . LEU A 1 179 ? -7.039 -0.943 13.702 1.00 80.88 179 LEU A O 1
ATOM 1413 N N . SER A 1 180 ? -5.812 0.662 12.725 1.00 77.75 180 SER A N 1
ATOM 1414 C CA . SER A 1 180 ? -5.043 -0.258 11.878 1.00 77.75 180 SER A CA 1
ATOM 1415 C C . SER A 1 180 ? -4.193 -1.249 12.679 1.00 77.75 180 SER A C 1
ATOM 1417 O O . SER A 1 180 ? -4.017 -2.382 12.241 1.00 77.75 180 SER A O 1
ATOM 1419 N N . TRP A 1 181 ? -3.696 -0.865 13.859 1.00 79.62 181 TRP A N 1
ATOM 1420 C CA . TRP A 1 181 ? -2.924 -1.758 14.730 1.00 79.62 181 TRP A CA 1
ATOM 1421 C C . TRP A 1 181 ? -3.788 -2.886 15.300 1.00 79.62 181 TRP A C 1
ATOM 1423 O O . TRP A 1 181 ? -3.317 -4.008 15.463 1.00 79.62 181 TRP A O 1
ATOM 1433 N N . TRP A 1 182 ? -5.072 -2.605 15.524 1.00 76.81 182 TRP A N 1
ATOM 1434 C CA . TRP A 1 182 ? -6.059 -3.586 15.970 1.00 76.81 182 TRP A CA 1
ATOM 1435 C C . TRP A 1 182 ? -6.554 -4.513 14.856 1.00 76.81 182 TRP A C 1
ATOM 1437 O O . TRP A 1 182 ? -7.354 -5.403 15.132 1.00 76.81 182 TRP A O 1
ATOM 1447 N N . GLY A 1 183 ? -6.115 -4.312 13.606 1.00 75.25 183 GLY A N 1
ATOM 1448 C CA . GLY A 1 183 ? -6.602 -5.087 12.462 1.00 75.25 183 GLY A CA 1
ATOM 1449 C C . GLY A 1 183 ? -8.081 -4.836 12.163 1.00 75.25 183 GLY A C 1
ATOM 1450 O O . GLY A 1 183 ? -8.789 -5.740 11.725 1.00 75.25 183 GLY A O 1
ATOM 1451 N N . LEU A 1 184 ? -8.574 -3.628 12.462 1.00 77.19 184 LEU A N 1
ATOM 1452 C CA . LEU A 1 184 ? -9.926 -3.220 12.095 1.00 77.19 184 LEU A CA 1
ATOM 1453 C C . LEU A 1 184 ? -9.987 -2.949 10.595 1.00 77.19 184 LEU A C 1
ATOM 1455 O O . LEU A 1 184 ? -9.584 -1.883 10.125 1.00 77.19 184 LEU A O 1
ATOM 1459 N N . ASP A 1 185 ? -10.540 -3.918 9.880 1.00 69.81 185 ASP A N 1
ATOM 1460 C CA . ASP A 1 185 ? -10.683 -3.914 8.435 1.00 69.81 185 ASP A CA 1
ATOM 1461 C C . ASP A 1 185 ? -12.165 -3.889 8.026 1.00 69.81 185 ASP A C 1
ATOM 1463 O O . ASP A 1 185 ? -13.098 -3.901 8.841 1.00 69.81 185 ASP A O 1
ATOM 1467 N N . ASP A 1 186 ? -12.398 -3.824 6.718 1.00 69.44 186 ASP A N 1
ATOM 1468 C CA . ASP A 1 186 ? -13.736 -3.966 6.160 1.00 69.44 186 ASP A CA 1
ATOM 1469 C C . ASP A 1 186 ? -14.353 -5.316 6.537 1.00 69.44 186 ASP A C 1
ATOM 1471 O O . ASP A 1 186 ? -13.744 -6.372 6.376 1.00 69.44 186 ASP A O 1
ATOM 1475 N N . GLY A 1 187 ? -15.596 -5.281 7.020 1.00 68.75 187 GLY A N 1
ATOM 1476 C CA . GLY A 1 187 ? -16.305 -6.476 7.477 1.00 68.75 187 GLY A CA 1
ATOM 1477 C C . GLY A 1 187 ? -15.980 -6.917 8.906 1.00 68.75 187 GLY A C 1
ATOM 1478 O O . GLY A 1 187 ? -16.589 -7.880 9.365 1.00 68.75 187 GLY A O 1
ATOM 1479 N N . SER A 1 188 ? -15.104 -6.213 9.636 1.00 75.19 188 SER A N 1
ATOM 1480 C CA . SER A 1 188 ? -14.923 -6.457 11.069 1.00 75.19 188 SER A CA 1
ATOM 1481 C C . SER A 1 188 ? -16.229 -6.229 11.833 1.00 75.19 188 SER A C 1
ATOM 1483 O O . SER A 1 188 ? -16.901 -5.201 11.678 1.00 75.19 188 SER A O 1
ATOM 1485 N N . GLU A 1 189 ? -16.576 -7.187 12.687 1.00 80.25 189 GLU A N 1
ATOM 1486 C CA . GLU A 1 189 ? -17.783 -7.126 13.503 1.00 80.25 189 GLU A CA 1
ATOM 1487 C C . GLU A 1 189 ? -17.418 -6.695 14.917 1.00 80.25 189 GLU A C 1
ATOM 1489 O O . GLU A 1 189 ? -16.514 -7.242 15.551 1.00 80.25 189 GLU A O 1
ATOM 1494 N N . LEU A 1 190 ? -18.129 -5.692 15.414 1.00 81.56 190 LEU A N 1
ATOM 1495 C CA . LEU A 1 190 ? -17.879 -5.119 16.724 1.00 81.56 190 LEU A CA 1
ATOM 1496 C C . LEU A 1 190 ? -19.110 -5.255 17.601 1.00 81.56 190 LEU A C 1
ATOM 1498 O O . LEU A 1 190 ? -20.247 -5.110 17.151 1.00 81.56 190 LEU A O 1
ATOM 1502 N N . VAL A 1 191 ? -18.876 -5.451 18.889 1.00 81.38 191 VAL A N 1
ATOM 1503 C CA . VAL A 1 191 ? -19.925 -5.482 19.899 1.00 81.38 191 VAL A CA 1
ATOM 1504 C C . VAL A 1 191 ? -19.646 -4.405 20.932 1.00 81.38 191 VAL A C 1
ATOM 1506 O O . VAL A 1 191 ? -18.548 -4.284 21.465 1.00 81.38 191 VAL A O 1
ATOM 1509 N N . MET A 1 192 ? -20.661 -3.596 21.190 1.00 81.19 192 MET A N 1
ATOM 1510 C CA . MET A 1 192 ? -20.679 -2.544 22.185 1.00 81.19 192 MET A CA 1
ATOM 1511 C C . MET A 1 192 ? -21.625 -2.940 23.318 1.00 81.19 192 MET A C 1
ATOM 1513 O O . MET A 1 192 ? -22.801 -3.240 23.093 1.00 81.19 192 MET A O 1
ATOM 1517 N N . PHE A 1 193 ? -21.117 -2.848 24.540 1.00 76.69 193 PHE A N 1
ATOM 1518 C CA . PHE A 1 193 ? -21.887 -2.955 25.776 1.00 76.69 193 PHE A CA 1
ATOM 1519 C C . PHE A 1 193 ? -21.809 -1.612 26.508 1.00 76.69 193 PHE A C 1
ATOM 1521 O O . PHE A 1 193 ? -20.769 -0.955 26.453 1.00 76.69 193 PHE A O 1
ATOM 1528 N N . THR A 1 194 ? -22.899 -1.175 27.137 1.00 69.75 194 THR A N 1
ATOM 1529 C CA . THR A 1 194 ? -23.004 0.106 27.869 1.00 69.75 194 THR A CA 1
ATOM 1530 C C . THR A 1 194 ? -23.436 -0.115 29.299 1.00 69.75 194 THR A C 1
ATOM 1532 O O . THR A 1 194 ? -24.333 -0.971 29.464 1.00 69.75 194 THR A O 1
#

Foldseek 3Di:
DPPPVVVVCVVCVVLQVLLQDVPDQDDPNHGQDPVSSLVSVVVNLVCCVQPNDPDPVRCCVVRVCNVVSCVVPNRPDDPPPPDVPPPDVVVQFDDDQAAWEWEDADPPPPPDLDQPVPPPPTDTDGAGDHQQAFPVVVLVSVCVRVVPDPVCSVVKWKWWQDPVSDTDTPDDPPDPHGNVVVVRDGHIYMYIYD

Solvent-accessible surface area (backbone atoms only — not comparable to full-atom values): 11843 Å² total; per-residue (Å²): 144,68,71,71,63,56,58,54,46,60,76,43,38,66,43,50,48,50,42,70,37,83,86,59,55,64,56,93,94,38,74,58,47,74,65,58,44,52,54,18,38,54,48,42,55,53,44,46,71,75,73,45,63,90,48,66,68,59,36,45,73,79,33,70,63,53,59,61,48,27,74,72,75,48,72,82,82,68,68,97,73,74,60,85,70,70,91,45,83,75,75,64,47,70,91,67,66,39,26,32,38,27,52,47,85,71,84,84,66,82,87,52,99,60,50,67,89,70,70,79,86,49,58,78,42,76,44,82,60,55,46,85,34,41,53,69,61,46,51,53,48,53,35,59,72,72,65,54,53,82,86,45,59,82,63,48,41,41,28,40,51,42,95,87,43,48,74,43,76,69,77,57,96,81,57,82,55,31,35,52,78,74,66,60,47,77,63,38,43,33,41,34,38,91

Organism: NCBI:txid98765

Nearest PDB structures (foldseek):
  4icu-assembly1_A  TM=6.284E-01  e=2.143E-04  Homo sapiens
  1lfd-assembly2_C  TM=6.413E-01  e=6.426E-02  Rattus norvegicus
  5c6d-assembly2_B  TM=5.478E-01  e=2.457E-02  Homo sapiens
  7scw-assembly1_B  TM=6.050E-01  e=2.171E-01  Homo sapiens
  1lxd-assembly1_B  TM=6.543E-01  e=3.189E-01  Rattus norvegicus

pLDDT: mean 72.71, std 16.04, range [34.03, 93.06]

Secondary structure (DSSP, 8-state):
--HHHHHHHHHTHHHHHHHH-TT--EETTEE--HHHHHHHHHHHHHHHHHHS-S-HHHHHHH-THHHHHHHHH------TT-------TTTTS-SSPPPEEEEE--GGGTTS---GGG-TTPEEEE----TTSBHHHHHHHHHHHTT--TTTTTT-EEEEEPTTS-EEE---TT---BTTTTT--TT-EEEEE-

Sequence (194 aa):
MTDLSDQELGKNARQLTIAKIPTLLVLDAAVVSPKERADCELFYLSYISKHGPEDEEAKLLHHPRWKELCDKYGKPYIPSGVRKKRDTLNNQLLSTPSPFALKCQSSDLISCVAPFSLIVGAEKMPLRVLPSMSMRAFRLKVAKSFKVPKTEQGTMKLWLNMPDGILVELDNPEDIHDLSWWGLDDGSELVMFT

Mean predicted aligned error: 18.2 Å